Protein AF-A0A455C0H8-F1 (afdb_monomer_lite)

Organism: Physeter macrocephalus (NCBI:txid9755)

Radius of gyration: 49.89 Å; chains: 1; bounding box: 118×83×135 Å

Structure (mmCIF, N/CA/C/O backbone):
data_AF-A0A455C0H8-F1
#
_entry.id   AF-A0A455C0H8-F1
#
loop_
_atom_site.group_PDB
_atom_site.id
_atom_site.type_symbol
_atom_site.label_atom_id
_atom_site.label_alt_id
_atom_site.label_comp_id
_atom_site.label_asym_id
_atom_site.label_entity_id
_atom_site.label_seq_id
_atom_site.pdbx_PDB_ins_code
_atom_site.Cartn_x
_atom_site.Cartn_y
_atom_site.Cartn_z
_atom_site.occupancy
_atom_site.B_iso_or_equiv
_atom_site.auth_seq_id
_atom_site.auth_comp_id
_atom_site.auth_asym_id
_atom_site.auth_atom_id
_atom_site.pdbx_PDB_model_num
ATOM 1 N N . MET A 1 1 ? -13.912 -3.272 53.242 1.00 43.69 1 MET A N 1
ATOM 2 C CA . MET A 1 1 ? -13.145 -4.143 52.325 1.00 43.69 1 MET A CA 1
ATOM 3 C C . MET A 1 1 ? -13.327 -3.609 50.915 1.00 43.69 1 MET A C 1
ATOM 5 O O . MET A 1 1 ? -14.365 -3.859 50.322 1.00 43.69 1 MET A O 1
ATOM 9 N N . GLU A 1 2 ? -12.378 -2.821 50.410 1.00 39.41 2 GLU A N 1
ATOM 10 C CA . GLU A 1 2 ? -12.419 -2.290 49.037 1.00 39.41 2 GLU A CA 1
ATOM 11 C C . GLU A 1 2 ? -11.505 -3.103 48.104 1.00 39.41 2 GLU A C 1
ATOM 13 O O . GLU A 1 2 ? -10.389 -3.449 48.507 1.00 39.41 2 GLU A O 1
ATOM 18 N N . PRO A 1 3 ? -11.903 -3.360 46.845 1.00 50.28 3 PRO A N 1
ATOM 19 C CA . PRO A 1 3 ? -10.985 -3.839 45.821 1.00 50.28 3 PRO A CA 1
ATOM 20 C C . PRO A 1 3 ? -10.150 -2.668 45.274 1.00 50.28 3 PRO A C 1
ATOM 22 O O . PRO A 1 3 ? -10.673 -1.723 44.681 1.00 50.28 3 PRO A O 1
ATOM 25 N N . ARG A 1 4 ? -8.827 -2.733 45.462 1.00 48.31 4 ARG A N 1
ATOM 26 C CA . ARG A 1 4 ? -7.875 -1.715 44.985 1.00 48.31 4 ARG A CA 1
ATOM 27 C C . ARG A 1 4 ? -7.945 -1.536 43.463 1.00 48.31 4 ARG A C 1
ATOM 29 O O . ARG A 1 4 ? -7.793 -2.504 42.720 1.00 48.31 4 ARG A O 1
ATOM 36 N N . ARG A 1 5 ? -8.032 -0.286 42.994 1.00 45.19 5 ARG A N 1
ATOM 37 C CA . ARG A 1 5 ? -7.716 0.055 41.596 1.00 45.19 5 ARG A CA 1
ATOM 38 C C . ARG A 1 5 ? -6.203 -0.034 41.384 1.00 45.19 5 ARG A C 1
ATOM 40 O O . ARG A 1 5 ? -5.445 0.679 42.035 1.00 45.19 5 ARG A O 1
ATOM 47 N N . VAL A 1 6 ? -5.776 -0.885 40.456 1.00 47.31 6 VAL A N 1
ATOM 48 C CA . VAL A 1 6 ? -4.407 -0.880 39.920 1.00 47.31 6 VAL A CA 1
ATOM 49 C C . VAL A 1 6 ? -4.299 0.267 38.910 1.00 47.31 6 VAL A C 1
ATOM 51 O O . VAL A 1 6 ? -5.172 0.419 38.057 1.00 47.31 6 VAL A O 1
ATOM 54 N N . GLY A 1 7 ? -3.264 1.102 39.034 1.00 46.44 7 GLY A N 1
ATOM 55 C CA . GLY A 1 7 ? -3.011 2.206 38.102 1.00 46.44 7 GLY A CA 1
ATOM 56 C C . GLY A 1 7 ? -2.563 1.717 36.715 1.00 46.44 7 GLY A C 1
ATOM 57 O O . GLY A 1 7 ? -2.170 0.557 36.576 1.00 46.44 7 GLY A O 1
ATOM 58 N N . PRO A 1 8 ? -2.597 2.576 35.680 1.00 46.91 8 PRO A N 1
ATOM 59 C CA . PRO A 1 8 ? -2.144 2.210 34.343 1.00 46.91 8 PRO A CA 1
ATOM 60 C C . PRO A 1 8 ? -0.626 1.990 34.350 1.00 46.91 8 PRO A C 1
ATOM 62 O O . PRO A 1 8 ? 0.160 2.934 34.284 1.00 46.91 8 PRO A O 1
ATOM 65 N N . GLY A 1 9 ? -0.217 0.726 34.451 1.00 38.66 9 GLY A N 1
ATOM 66 C CA . GLY A 1 9 ? 1.177 0.333 34.302 1.00 38.66 9 GLY A CA 1
ATOM 67 C C . GLY A 1 9 ? 1.687 0.702 32.912 1.00 38.66 9 GLY A C 1
ATOM 68 O O . GLY A 1 9 ? 1.010 0.454 31.908 1.00 38.66 9 GLY A O 1
ATOM 69 N N . ALA A 1 10 ? 2.889 1.280 32.868 1.00 42.84 10 ALA A N 1
ATOM 70 C CA . ALA A 1 10 ? 3.613 1.506 31.629 1.00 42.84 10 ALA A CA 1
ATOM 71 C C . ALA A 1 10 ? 3.692 0.186 30.852 1.00 42.84 10 ALA A C 1
ATOM 73 O O . ALA A 1 10 ? 4.219 -0.812 31.346 1.00 42.84 10 ALA A O 1
ATOM 74 N N . HIS A 1 11 ? 3.138 0.179 29.643 1.00 42.38 11 HIS A N 1
ATOM 75 C CA . HIS A 1 11 ? 3.191 -0.962 28.739 1.00 42.38 11 HIS A CA 1
ATOM 76 C C . HIS A 1 11 ? 4.583 -0.976 28.111 1.00 42.38 11 HIS A C 1
ATOM 78 O O . HIS A 1 11 ? 4.794 -0.542 26.980 1.00 42.38 11 HIS A O 1
ATOM 84 N N . CYS A 1 12 ? 5.551 -1.443 28.898 1.00 36.62 12 CYS A N 1
ATOM 85 C CA . CYS A 1 12 ? 6.888 -1.762 28.440 1.00 36.62 12 CYS A CA 1
ATOM 86 C C . CYS A 1 12 ? 6.779 -2.855 27.373 1.00 36.62 12 CYS A C 1
ATOM 88 O O . CYS A 1 12 ? 6.721 -4.040 27.695 1.00 36.62 12 CYS A O 1
ATOM 90 N N . TRP A 1 13 ? 6.744 -2.457 26.101 1.00 43.62 13 TRP A N 1
ATOM 91 C CA . TRP A 1 13 ? 6.933 -3.371 24.982 1.00 43.62 13 TRP A CA 1
ATOM 92 C C . TRP A 1 13 ? 8.364 -3.916 25.032 1.00 43.62 13 TRP A C 1
ATOM 94 O O . TRP A 1 13 ? 9.322 -3.285 24.589 1.00 43.62 13 TRP A O 1
ATOM 104 N N . GLY A 1 14 ? 8.495 -5.092 25.635 1.00 40.75 14 GLY A N 1
ATOM 105 C CA . GLY A 1 14 ? 9.710 -5.888 25.708 1.00 40.75 14 GLY A CA 1
ATOM 106 C C . GLY A 1 14 ? 9.334 -7.283 26.194 1.00 40.75 14 GLY A C 1
ATOM 107 O O . GLY A 1 14 ? 8.813 -7.429 27.297 1.00 40.75 14 GLY A O 1
ATOM 108 N N . PRO A 1 15 ? 9.594 -8.307 25.375 1.00 46.25 15 PRO A N 1
ATOM 109 C CA . PRO A 1 15 ? 10.930 -8.889 25.436 1.00 46.25 15 PRO A CA 1
ATOM 110 C C . PRO A 1 15 ? 11.848 -8.351 24.343 1.00 46.25 15 PRO A C 1
ATOM 112 O O . PRO A 1 15 ? 11.553 -8.450 23.154 1.00 46.25 15 PRO A O 1
ATOM 115 N N . ARG A 1 16 ? 13.022 -7.852 24.743 1.00 58.19 16 ARG A N 1
ATOM 116 C CA . ARG A 1 16 ? 14.154 -7.693 23.826 1.00 58.19 16 ARG A CA 1
ATOM 117 C C . ARG A 1 16 ? 14.675 -9.094 23.506 1.00 58.19 16 ARG A C 1
ATOM 119 O O . ARG A 1 16 ? 15.586 -9.575 24.176 1.00 58.19 16 ARG A O 1
ATOM 126 N N . VAL A 1 17 ? 14.067 -9.757 22.522 1.00 52.69 17 VAL A N 1
ATOM 127 C CA . VAL A 1 17 ? 14.623 -10.986 21.947 1.00 52.69 17 VAL A CA 1
ATOM 128 C C . VAL A 1 17 ? 16.012 -10.631 21.432 1.00 52.69 17 VAL A C 1
ATOM 130 O O . VAL A 1 17 ? 16.165 -9.725 20.613 1.00 52.69 17 VAL A O 1
ATOM 133 N N . ALA A 1 18 ? 17.033 -11.294 21.969 1.00 46.69 18 ALA A N 1
ATOM 134 C CA . ALA A 1 18 ? 1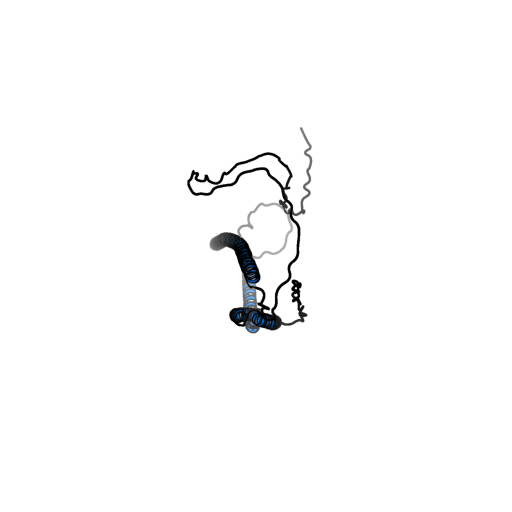8.384 -11.146 21.467 1.00 46.69 18 ALA A CA 1
ATOM 135 C C . ALA A 1 18 ? 18.402 -11.689 20.036 1.00 46.69 18 ALA A C 1
ATOM 137 O O . ALA A 1 18 ? 18.271 -12.895 19.829 1.00 46.69 18 ALA A O 1
ATOM 138 N N . THR A 1 19 ? 18.540 -10.799 19.056 1.00 48.81 19 THR A N 1
ATOM 139 C CA . THR A 1 19 ? 18.740 -11.169 17.656 1.00 48.81 19 THR A CA 1
ATOM 140 C C . THR A 1 19 ? 20.131 -11.775 17.508 1.00 48.81 19 THR A C 1
ATOM 142 O O . THR A 1 19 ? 21.087 -11.102 17.119 1.00 48.81 19 THR A O 1
ATOM 145 N N . GLY A 1 20 ? 20.236 -13.065 17.834 1.00 50.84 20 GLY A N 1
ATOM 146 C CA . GLY A 1 20 ? 21.191 -13.937 17.168 1.00 50.84 20 GLY A CA 1
ATOM 147 C C . GLY A 1 20 ? 20.950 -13.892 15.657 1.00 50.84 20 GLY A C 1
ATOM 148 O O . GLY A 1 20 ? 19.886 -13.471 15.198 1.00 50.84 20 GLY A O 1
ATOM 149 N N . SER A 1 21 ? 21.952 -14.296 14.884 1.00 54.75 21 SER A N 1
ATOM 150 C CA . SER A 1 21 ? 21.961 -14.245 13.419 1.00 54.75 21 SER A CA 1
ATOM 151 C C . SER A 1 21 ? 21.046 -15.301 12.779 1.00 54.75 21 SER A C 1
ATOM 153 O O . SER A 1 21 ? 21.526 -16.179 12.064 1.00 54.75 21 SER A O 1
ATOM 155 N N . GLY A 1 22 ? 19.749 -15.242 13.077 1.00 63.00 22 GLY A N 1
ATOM 156 C CA . GLY A 1 22 ? 18.728 -16.074 12.450 1.00 63.00 22 GLY A CA 1
ATOM 157 C C . GLY A 1 22 ? 18.298 -15.516 11.098 1.00 63.00 22 GLY A C 1
ATOM 158 O O . GLY A 1 22 ? 18.361 -14.306 10.857 1.00 63.00 22 GLY A O 1
ATOM 159 N N . THR A 1 23 ? 17.860 -16.397 10.203 1.00 82.56 23 THR A N 1
ATOM 160 C CA . THR A 1 23 ? 17.297 -15.998 8.907 1.00 82.56 23 THR A CA 1
ATOM 161 C C . THR A 1 23 ? 16.016 -15.172 9.076 1.00 82.56 23 THR A C 1
ATOM 163 O O . THR A 1 23 ? 15.352 -15.204 10.114 1.00 82.56 23 THR A O 1
ATOM 166 N N . ALA A 1 24 ? 15.617 -14.439 8.032 1.00 82.94 24 ALA A N 1
ATOM 167 C CA . ALA A 1 24 ? 14.374 -13.663 8.062 1.00 82.94 24 ALA A CA 1
ATOM 168 C C . ALA A 1 24 ? 13.138 -14.543 8.360 1.00 82.94 24 ALA A C 1
ATOM 170 O O . ALA A 1 24 ? 12.228 -14.099 9.059 1.00 82.94 24 ALA A O 1
ATOM 171 N N . ALA A 1 25 ? 13.139 -15.805 7.913 1.00 82.94 25 ALA A N 1
ATOM 172 C CA . ALA A 1 25 ? 12.098 -16.785 8.222 1.00 82.94 25 ALA A CA 1
ATOM 173 C C . ALA A 1 25 ? 12.062 -17.176 9.716 1.00 82.94 25 ALA A C 1
ATOM 175 O O . ALA A 1 25 ? 10.985 -17.233 10.309 1.00 82.94 25 ALA A O 1
ATOM 176 N N . GLU A 1 26 ? 13.217 -17.368 10.366 1.00 87.56 26 GLU A N 1
ATOM 177 C CA . GLU A 1 26 ? 13.287 -17.635 11.815 1.00 87.56 26 GLU A CA 1
ATOM 178 C C . GLU A 1 26 ? 12.719 -16.471 12.640 1.00 87.56 26 GLU A C 1
ATOM 180 O O . GLU A 1 26 ? 11.988 -16.685 13.609 1.00 87.56 26 GLU A O 1
ATOM 185 N N . LEU A 1 27 ? 12.992 -15.226 12.231 1.00 88.81 27 LEU A N 1
ATOM 186 C CA . LEU A 1 27 ? 12.428 -14.038 12.880 1.00 88.81 27 LEU A CA 1
ATOM 187 C C . LEU A 1 27 ? 10.896 -13.981 12.745 1.00 88.81 27 LEU A C 1
ATOM 189 O O . LEU A 1 27 ? 10.215 -13.657 13.721 1.00 88.81 27 LEU A O 1
ATOM 193 N N . VAL A 1 28 ? 10.344 -14.348 11.580 1.00 91.06 28 VAL A N 1
ATOM 194 C CA . VAL A 1 28 ? 8.887 -14.467 11.370 1.00 91.06 28 VAL A CA 1
ATOM 195 C C . VAL A 1 28 ? 8.289 -15.562 12.263 1.00 91.06 28 VAL A C 1
ATOM 197 O O . VAL A 1 28 ? 7.262 -15.326 12.900 1.00 91.06 28 VAL A O 1
ATOM 200 N N . TYR A 1 29 ? 8.949 -16.717 12.398 1.00 90.69 29 TYR A N 1
ATOM 201 C CA . TYR A 1 29 ? 8.495 -17.804 13.275 1.00 90.69 29 TYR A CA 1
ATOM 202 C C . TYR A 1 29 ? 8.477 -17.400 14.762 1.00 90.69 29 TYR A C 1
ATOM 204 O O . TYR A 1 29 ? 7.494 -17.637 15.470 1.00 90.69 29 TYR A O 1
ATOM 212 N N . HIS A 1 30 ? 9.524 -16.722 15.245 1.00 92.88 30 HIS A N 1
ATOM 213 C CA . HIS A 1 30 ? 9.555 -16.205 16.616 1.00 92.88 30 HIS A CA 1
ATOM 214 C C . HIS A 1 30 ? 8.481 -15.133 16.867 1.00 92.88 30 HIS A C 1
ATOM 216 O O . HIS A 1 30 ? 7.840 -15.141 17.923 1.00 92.88 30 HIS A O 1
ATOM 222 N N . LEU A 1 31 ? 8.236 -14.249 15.893 1.00 91.94 31 LEU A N 1
ATOM 223 C CA . LEU A 1 31 ? 7.167 -13.251 15.961 1.00 91.94 31 LEU A CA 1
ATOM 224 C C . LEU A 1 31 ? 5.774 -13.903 15.987 1.00 91.94 31 LEU A C 1
ATOM 226 O O . LEU A 1 31 ? 4.930 -13.499 16.787 1.00 91.94 31 LEU A O 1
ATOM 230 N N . ALA A 1 32 ? 5.546 -14.940 15.175 1.00 93.69 32 ALA A N 1
ATOM 231 C CA . ALA A 1 32 ? 4.301 -15.708 15.165 1.00 93.69 32 ALA A CA 1
ATOM 232 C C . ALA A 1 32 ? 3.995 -16.326 16.542 1.00 93.69 32 ALA A C 1
ATOM 234 O O . ALA A 1 32 ? 2.860 -16.251 17.015 1.00 93.69 32 ALA A O 1
ATOM 235 N N . GLY A 1 33 ? 5.013 -16.863 17.226 1.00 93.00 33 GLY A N 1
ATOM 236 C CA . GLY A 1 33 ? 4.884 -17.378 18.592 1.00 93.00 33 GLY A CA 1
ATOM 237 C C . GLY A 1 33 ? 4.443 -16.310 19.602 1.00 93.00 33 GLY A C 1
ATOM 238 O O . GLY A 1 33 ? 3.503 -16.538 20.367 1.00 93.00 33 GLY A O 1
ATOM 239 N N . ALA A 1 34 ? 5.067 -15.127 19.567 1.00 94.56 34 ALA A N 1
ATOM 240 C CA . ALA A 1 34 ? 4.712 -14.006 20.442 1.00 94.56 34 ALA A CA 1
ATOM 241 C C . ALA A 1 34 ? 3.292 -13.468 20.164 1.00 94.56 34 ALA A C 1
ATOM 243 O O . ALA A 1 34 ? 2.505 -13.258 21.092 1.00 94.56 34 ALA A O 1
ATOM 244 N N . LEU A 1 35 ? 2.921 -13.319 18.888 1.00 93.38 35 LEU A N 1
ATOM 245 C CA . LEU A 1 35 ? 1.564 -12.935 18.485 1.00 93.38 35 LEU A CA 1
ATOM 246 C C . LEU A 1 35 ? 0.526 -13.971 18.940 1.00 93.38 35 LEU A C 1
ATOM 248 O O . LEU A 1 35 ? -0.533 -13.596 19.440 1.00 93.38 35 LEU A O 1
ATOM 252 N N . GLY A 1 36 ? 0.841 -15.266 18.850 1.00 93.00 36 GLY A N 1
ATOM 253 C CA . GLY A 1 36 ? -0.013 -16.344 19.352 1.00 93.00 36 GLY A CA 1
ATOM 254 C C . GLY A 1 36 ? -0.283 -16.252 20.859 1.00 93.00 36 GLY A C 1
ATOM 255 O O . GLY A 1 36 ? -1.415 -16.483 21.293 1.00 93.00 36 GLY A O 1
ATOM 256 N N . THR A 1 37 ? 0.712 -15.865 21.669 1.00 94.81 37 THR A N 1
ATOM 257 C CA . THR A 1 37 ? 0.507 -15.647 23.112 1.00 94.81 37 THR A CA 1
ATOM 258 C C . THR A 1 37 ? -0.378 -14.438 23.415 1.00 94.81 37 THR A C 1
ATOM 260 O O . THR A 1 37 ? -1.274 -14.549 24.254 1.00 94.81 37 THR A O 1
ATOM 263 N N . GLU A 1 38 ? -0.217 -13.328 22.690 1.00 94.50 38 GLU A N 1
ATOM 264 C CA . GLU A 1 38 ? -1.058 -12.133 22.860 1.00 94.50 38 GLU A CA 1
ATOM 265 C C . GLU A 1 38 ? -2.507 -12.376 22.406 1.00 94.50 38 GLU A C 1
ATOM 267 O O . GLU A 1 38 ? -3.450 -12.016 23.112 1.00 94.50 38 GLU A O 1
ATOM 272 N N . LEU A 1 39 ? -2.716 -13.074 21.283 1.00 93.38 39 LEU A N 1
ATOM 273 C CA . LEU A 1 39 ? -4.051 -13.468 20.810 1.00 93.38 39 LEU A CA 1
ATOM 274 C C . LEU A 1 39 ? -4.769 -14.396 21.804 1.00 93.38 39 LEU A C 1
ATOM 276 O O . LEU A 1 39 ? -5.983 -14.290 21.992 1.00 93.38 39 LEU A O 1
ATOM 280 N N . LYS A 1 40 ? -4.027 -15.272 22.493 1.00 93.62 40 LYS A N 1
ATOM 281 C CA . LYS A 1 40 ? -4.575 -16.140 23.545 1.00 93.62 40 LYS A CA 1
ATOM 282 C C . LYS A 1 40 ? -4.973 -15.355 24.799 1.00 93.62 40 LYS A C 1
ATOM 284 O O . LYS A 1 40 ? -6.007 -15.651 25.397 1.00 93.62 40 LYS A O 1
ATOM 289 N N . GLU A 1 41 ? -4.202 -14.339 25.186 1.00 94.81 41 GLU A N 1
ATOM 290 C CA . GLU A 1 41 ? -4.556 -13.452 26.302 1.00 94.81 41 GLU A CA 1
ATOM 291 C C . GLU A 1 41 ? -5.726 -12.515 25.945 1.00 94.81 41 GLU A C 1
ATOM 293 O O . GLU A 1 41 ? -6.595 -12.272 26.786 1.00 94.81 41 GLU A O 1
ATOM 298 N N . LEU A 1 42 ? -5.823 -12.066 24.686 1.00 93.56 42 LEU A N 1
ATOM 299 C CA . LEU A 1 42 ? -6.988 -11.350 24.157 1.00 93.56 42 LEU A CA 1
ATOM 300 C C . LEU A 1 42 ? -8.256 -12.211 24.271 1.00 93.56 42 LEU A C 1
ATOM 302 O O . LEU A 1 42 ? -9.245 -11.765 24.855 1.00 93.56 42 LEU A O 1
ATOM 306 N N . ALA A 1 43 ? -8.201 -13.467 23.810 1.00 92.56 43 ALA A N 1
ATOM 307 C CA . ALA A 1 43 ? -9.301 -14.425 23.937 1.00 92.56 43 ALA A CA 1
ATOM 308 C C . ALA A 1 43 ? -9.704 -14.668 25.404 1.00 92.56 43 ALA A C 1
ATOM 310 O O . ALA A 1 43 ? -10.889 -14.774 25.719 1.00 92.56 43 ALA A O 1
ATOM 311 N N . ARG A 1 44 ? -8.730 -14.708 26.326 1.00 95.00 44 ARG A N 1
ATOM 312 C CA . ARG A 1 44 ? -8.980 -14.880 27.768 1.00 95.00 44 ARG A CA 1
ATOM 313 C C . ARG A 1 44 ? -9.671 -13.669 28.407 1.00 95.00 44 ARG A C 1
ATOM 315 O O . ARG A 1 44 ? -10.430 -13.846 29.356 1.00 95.00 44 ARG A O 1
ATOM 322 N N . ARG A 1 45 ? -9.401 -12.451 27.924 1.00 94.38 45 ARG A N 1
ATOM 323 C CA . ARG A 1 45 ? -9.948 -11.196 28.481 1.00 94.38 45 ARG A CA 1
ATOM 324 C C . ARG A 1 45 ? -11.282 -10.775 27.869 1.00 94.38 45 ARG A C 1
ATOM 326 O O . ARG A 1 45 ? -12.109 -10.217 28.583 1.00 94.38 45 ARG A O 1
ATOM 333 N N . PHE A 1 46 ? -11.476 -11.016 26.574 1.00 91.69 46 PHE A N 1
ATOM 334 C CA . PHE A 1 46 ? -12.615 -10.501 25.800 1.00 91.69 46 PHE A CA 1
ATOM 335 C C . PHE A 1 46 ? -13.500 -11.602 25.190 1.00 91.69 46 PHE A C 1
ATOM 337 O O . PHE A 1 46 ? -14.463 -11.298 24.492 1.00 91.69 46 PHE A O 1
ATOM 344 N N . GLY A 1 47 ? -13.206 -12.872 25.484 1.00 91.69 47 GLY A N 1
ATOM 345 C CA . GLY A 1 47 ? -13.906 -14.034 24.941 1.00 91.69 47 GLY A CA 1
ATOM 346 C C . GLY A 1 47 ? -13.307 -14.525 23.615 1.00 91.69 47 GLY A C 1
ATOM 347 O O . GLY A 1 47 ? -12.603 -13.777 22.932 1.00 91.69 47 GLY A O 1
ATOM 348 N N . PRO A 1 48 ? -13.576 -15.787 23.228 1.00 90.88 48 PRO A N 1
ATOM 349 C CA . PRO A 1 48 ? -12.979 -16.399 22.041 1.00 90.88 48 PRO A CA 1
ATOM 350 C C . PRO A 1 48 ? -13.353 -15.667 20.746 1.00 90.88 48 PRO A C 1
ATOM 352 O O . PRO A 1 48 ? -12.496 -15.509 19.882 1.00 90.88 48 PRO A O 1
ATOM 355 N N . GLU A 1 49 ? -14.576 -15.139 20.641 1.00 89.62 49 GLU A N 1
ATOM 356 C CA . GLU A 1 49 ? -15.064 -14.431 19.446 1.00 89.62 49 GLU A CA 1
ATOM 357 C C . GLU A 1 49 ? -14.234 -13.184 19.097 1.00 89.62 49 GLU A C 1
ATOM 359 O O . GLU A 1 49 ? -14.024 -12.879 17.924 1.00 89.62 49 GLU A O 1
ATOM 364 N N . ALA A 1 50 ? -13.688 -12.493 20.107 1.00 85.62 50 ALA A N 1
ATOM 365 C CA . ALA A 1 50 ? -12.826 -11.328 19.903 1.00 85.62 50 ALA A CA 1
ATOM 366 C C . ALA A 1 50 ? -11.477 -11.690 19.250 1.00 85.62 50 ALA A C 1
ATOM 368 O O . ALA A 1 50 ? -10.869 -10.852 18.587 1.00 85.62 50 ALA A O 1
ATOM 369 N N . ALA A 1 51 ? -11.012 -12.932 19.421 1.00 86.19 51 ALA A N 1
ATOM 370 C CA . ALA A 1 51 ? -9.802 -13.445 18.783 1.00 86.19 51 ALA A CA 1
ATOM 371 C C . ALA A 1 51 ? -10.102 -14.225 17.490 1.00 86.19 51 ALA A C 1
ATOM 373 O O . ALA A 1 51 ? -9.301 -14.175 16.557 1.00 86.19 51 ALA A O 1
ATOM 374 N N . ALA A 1 52 ? -11.251 -14.903 17.400 1.00 88.44 52 ALA A N 1
ATOM 375 C CA . ALA A 1 52 ? -11.622 -15.767 16.278 1.00 88.44 52 ALA A CA 1
ATOM 376 C C . ALA A 1 52 ? -11.624 -15.038 14.922 1.00 88.44 52 ALA A C 1
ATOM 378 O O . ALA A 1 52 ? -11.145 -15.589 13.935 1.00 88.44 52 ALA A O 1
ATOM 379 N N . GLY A 1 53 ? -12.088 -13.783 14.877 1.00 88.88 53 GLY A N 1
ATOM 380 C CA . GLY A 1 53 ? -12.033 -12.959 13.662 1.00 88.88 53 GLY A CA 1
ATOM 381 C C . GLY A 1 53 ? -10.640 -12.408 13.321 1.00 88.88 53 GLY A C 1
ATOM 382 O O . GLY A 1 53 ? -10.384 -12.062 12.170 1.00 88.88 53 GLY A O 1
ATOM 383 N N . LEU A 1 54 ? -9.729 -12.328 14.298 1.00 90.81 54 LEU A N 1
ATOM 384 C CA . LEU A 1 54 ? -8.396 -11.738 14.134 1.00 90.81 54 LEU A CA 1
ATOM 385 C C . LEU A 1 54 ? -7.330 -12.779 13.760 1.00 90.81 54 LEU A C 1
ATOM 387 O O . LEU A 1 54 ? -6.433 -12.477 12.974 1.00 90.81 54 LEU A O 1
ATOM 391 N N . VAL A 1 55 ? -7.440 -14.007 14.279 1.00 92.38 55 VAL A N 1
ATOM 392 C CA . VAL A 1 55 ? -6.489 -15.102 14.016 1.00 92.38 55 VAL A CA 1
ATOM 393 C C . VAL A 1 55 ? -6.270 -15.351 12.510 1.00 92.38 55 VAL A C 1
ATOM 395 O O . VAL A 1 55 ? -5.106 -15.360 12.111 1.00 92.38 55 VAL A O 1
ATOM 398 N N . PRO A 1 56 ? -7.302 -15.475 11.644 1.00 93.00 56 PRO A N 1
ATOM 399 C CA . PRO A 1 56 ? -7.093 -15.710 10.211 1.00 93.00 56 PRO A CA 1
ATOM 400 C C . PRO A 1 56 ? -6.329 -14.577 9.515 1.00 93.00 56 PRO A C 1
ATOM 402 O O . PRO A 1 56 ? -5.472 -14.839 8.676 1.00 93.00 56 PRO A O 1
ATOM 405 N N . LEU A 1 57 ? -6.591 -13.322 9.898 1.00 94.88 57 LEU A N 1
ATOM 406 C CA . LEU A 1 57 ? -5.917 -12.148 9.335 1.00 94.88 57 LEU A CA 1
ATOM 407 C C . LEU A 1 57 ? -4.439 -12.096 9.741 1.00 94.88 57 LEU A C 1
ATOM 409 O O . LEU A 1 57 ? -3.583 -11.787 8.915 1.00 94.88 57 LEU A O 1
ATOM 413 N N . VAL A 1 58 ? -4.130 -12.431 10.999 1.00 94.31 58 VAL A N 1
ATOM 414 C CA . VAL A 1 58 ? -2.746 -12.495 11.495 1.00 94.31 58 VAL A CA 1
ATOM 415 C C . VAL A 1 58 ? -1.981 -13.646 10.841 1.00 94.31 58 VAL A C 1
ATOM 417 O O . VAL A 1 58 ? -0.846 -13.443 10.419 1.00 94.31 58 VAL A O 1
ATOM 420 N N . VAL A 1 59 ? -2.600 -14.822 10.686 1.00 94.19 59 VAL A N 1
ATOM 421 C CA . VAL A 1 59 ? -1.998 -15.956 9.961 1.00 94.19 59 VAL A CA 1
ATOM 422 C C . VAL A 1 59 ? -1.722 -15.578 8.505 1.00 94.19 59 VAL A C 1
ATOM 424 O O . VAL A 1 59 ? -0.593 -15.731 8.051 1.00 94.19 59 VAL A O 1
ATOM 427 N N . GLN A 1 60 ? -2.687 -14.986 7.797 1.00 94.06 60 GLN A N 1
ATOM 428 C CA . GLN A 1 60 ? -2.496 -14.582 6.402 1.00 94.06 60 GLN A CA 1
ATOM 429 C C . GLN A 1 60 ? -1.417 -13.495 6.238 1.00 94.06 60 GLN A C 1
ATOM 431 O O . GLN A 1 60 ? -0.663 -13.519 5.264 1.00 94.06 60 GLN A O 1
ATOM 436 N N . ALA A 1 61 ? -1.287 -12.569 7.194 1.00 94.31 61 ALA A N 1
ATOM 437 C CA . ALA A 1 61 ? -0.195 -11.595 7.209 1.00 94.31 61 ALA A CA 1
ATOM 438 C C . ALA A 1 61 ? 1.177 -12.257 7.442 1.00 94.31 61 ALA A C 1
ATOM 440 O O . ALA A 1 61 ? 2.144 -11.916 6.762 1.00 94.31 61 ALA A O 1
ATOM 441 N N . LEU A 1 62 ? 1.261 -13.227 8.360 1.00 93.69 62 LEU A N 1
ATOM 442 C CA . LEU A 1 62 ? 2.487 -13.985 8.633 1.00 93.69 62 LEU A CA 1
ATOM 443 C C . LEU A 1 62 ? 2.896 -14.871 7.448 1.00 93.69 62 LEU A C 1
ATOM 445 O O . LEU A 1 62 ? 4.073 -14.898 7.109 1.00 93.69 62 LEU A O 1
ATOM 449 N N . GLU A 1 63 ? 1.949 -15.508 6.756 1.00 92.25 63 GLU A N 1
ATOM 450 C CA . GLU A 1 63 ? 2.224 -16.258 5.523 1.00 92.25 63 GLU A CA 1
ATOM 451 C C . GLU A 1 63 ? 2.784 -15.372 4.400 1.00 92.25 63 GLU A C 1
ATOM 453 O O . GLU A 1 63 ? 3.653 -15.798 3.640 1.00 92.25 63 GLU A O 1
ATOM 458 N N . LEU A 1 64 ? 2.264 -14.149 4.243 1.00 90.19 64 LEU A N 1
ATOM 459 C CA . LEU A 1 64 ? 2.774 -13.196 3.252 1.00 90.19 64 LEU A CA 1
ATOM 460 C C . LEU A 1 64 ? 4.185 -12.718 3.620 1.00 90.19 64 LEU A C 1
ATOM 462 O O . LEU A 1 64 ? 5.032 -12.584 2.736 1.00 90.19 64 LEU A O 1
ATOM 466 N N . LEU A 1 65 ? 4.454 -12.517 4.915 1.00 89.88 65 LEU A N 1
ATOM 467 C CA . LEU A 1 65 ? 5.789 -12.202 5.425 1.00 89.88 65 LEU A CA 1
ATOM 468 C C . LEU A 1 65 ? 6.768 -13.366 5.239 1.00 89.88 65 LEU A C 1
ATOM 470 O O . LEU A 1 65 ? 7.893 -13.122 4.824 1.00 89.88 65 LEU A O 1
ATOM 474 N N . GLU A 1 66 ? 6.356 -14.613 5.472 1.00 88.00 66 GLU A N 1
ATOM 475 C CA . GLU A 1 66 ? 7.177 -15.804 5.223 1.00 88.00 66 GLU A CA 1
ATOM 476 C C . GLU A 1 66 ? 7.521 -15.939 3.732 1.00 88.00 66 GLU A C 1
ATOM 478 O O . GLU A 1 66 ? 8.694 -16.050 3.378 1.00 88.00 66 GLU A O 1
ATOM 483 N N . LYS A 1 67 ? 6.526 -15.816 2.840 1.00 85.50 67 LYS A N 1
ATOM 484 C CA . LYS A 1 67 ? 6.728 -15.832 1.377 1.00 85.50 67 LYS A CA 1
ATOM 485 C C . LYS A 1 67 ? 7.693 -14.729 0.914 1.00 85.50 67 LYS A C 1
ATOM 487 O O . LYS A 1 67 ? 8.504 -14.965 0.023 1.00 85.50 67 LYS A O 1
ATOM 492 N N . ALA A 1 68 ? 7.644 -13.546 1.530 1.00 81.81 68 ALA A N 1
ATOM 493 C CA . ALA A 1 68 ? 8.582 -12.457 1.251 1.00 81.81 68 ALA A CA 1
ATOM 494 C C . ALA A 1 68 ? 9.983 -12.688 1.859 1.00 81.81 68 ALA A C 1
ATOM 496 O O . ALA A 1 68 ? 10.982 -12.341 1.235 1.00 81.81 68 ALA A O 1
ATOM 497 N N . ALA A 1 69 ? 10.063 -13.284 3.053 1.00 80.56 69 ALA A N 1
ATOM 498 C CA . ALA A 1 69 ? 11.300 -13.535 3.794 1.00 80.56 69 ALA A CA 1
ATOM 499 C C . ALA A 1 69 ? 12.126 -14.707 3.239 1.00 80.56 69 ALA A C 1
ATOM 501 O O . ALA A 1 69 ? 13.352 -14.683 3.333 1.00 80.56 69 ALA A O 1
ATOM 502 N N . VAL A 1 70 ? 11.468 -15.717 2.661 1.00 79.06 70 VAL A N 1
ATOM 503 C CA . VAL A 1 70 ? 12.116 -16.837 1.954 1.00 79.06 70 VAL A CA 1
ATOM 504 C C . VAL A 1 70 ? 12.647 -16.396 0.582 1.00 79.06 70 VAL A C 1
ATOM 506 O O . VAL A 1 70 ? 13.656 -16.923 0.116 1.00 79.06 70 VAL A O 1
ATOM 509 N N . GLY A 1 71 ? 12.017 -15.389 -0.033 1.00 67.50 71 GLY A N 1
ATOM 510 C CA . GLY A 1 71 ? 12.401 -14.847 -1.336 1.00 67.50 71 GLY A CA 1
ATOM 511 C C . GLY A 1 71 ? 12.115 -15.796 -2.512 1.00 67.50 71 GLY A C 1
ATOM 512 O O . GLY A 1 71 ? 11.634 -16.917 -2.325 1.00 67.50 71 GLY A O 1
ATOM 513 N N . PRO A 1 72 ? 12.384 -15.367 -3.759 1.00 68.62 72 PRO A N 1
ATOM 514 C CA . PRO A 1 72 ? 12.415 -16.290 -4.889 1.00 68.62 72 PRO A CA 1
ATOM 515 C C . PRO A 1 72 ? 13.499 -17.349 -4.651 1.00 68.62 72 PRO A C 1
ATOM 517 O O . PRO A 1 72 ? 14.603 -17.018 -4.216 1.00 68.62 72 PRO A O 1
ATOM 520 N N . ALA A 1 73 ? 13.175 -18.615 -4.939 1.00 67.56 73 ALA A N 1
ATOM 521 C CA . ALA A 1 73 ? 14.044 -19.756 -4.653 1.00 67.56 73 ALA A CA 1
ATOM 522 C C . ALA A 1 73 ? 15.485 -19.519 -5.155 1.00 67.56 73 ALA A C 1
ATOM 524 O O . ALA A 1 73 ? 15.649 -18.975 -6.255 1.00 67.56 73 ALA A O 1
ATOM 525 N N . PRO A 1 74 ? 16.520 -19.941 -4.398 1.00 64.44 74 PRO A N 1
ATOM 526 C CA . PRO A 1 74 ? 17.915 -19.658 -4.734 1.00 64.44 74 PRO A CA 1
ATOM 527 C C . PRO A 1 74 ? 18.263 -20.133 -6.146 1.00 64.44 74 PRO A C 1
ATOM 529 O O . PRO A 1 74 ? 18.885 -19.384 -6.892 1.00 64.44 74 PRO A O 1
ATOM 532 N N . ASP A 1 75 ? 17.750 -21.293 -6.558 1.00 69.19 75 ASP A N 1
ATOM 533 C CA . ASP A 1 75 ? 17.917 -21.840 -7.907 1.00 69.19 75 ASP A CA 1
ATOM 534 C C . ASP A 1 75 ? 17.345 -20.907 -8.990 1.00 69.19 75 ASP A C 1
ATOM 536 O O . ASP A 1 75 ? 17.960 -20.708 -10.032 1.00 69.19 75 ASP A O 1
ATOM 540 N N . SER A 1 76 ? 16.196 -20.268 -8.743 1.00 73.31 76 SER A N 1
ATOM 541 C CA . SER A 1 76 ? 15.571 -19.339 -9.695 1.00 73.31 76 SER A CA 1
ATOM 542 C C . SER A 1 76 ? 16.328 -18.012 -9.797 1.00 73.31 76 SER A C 1
ATOM 544 O O . SER A 1 76 ? 16.409 -17.440 -10.885 1.00 73.31 76 SER A O 1
ATOM 546 N N . LEU A 1 77 ? 16.898 -17.522 -8.689 1.00 76.50 77 LEU A N 1
ATOM 547 C CA . LEU A 1 77 ? 17.806 -16.371 -8.704 1.00 76.50 77 LEU A CA 1
ATOM 548 C C . LEU A 1 77 ? 19.127 -16.713 -9.397 1.00 76.50 77 LEU A C 1
ATOM 550 O O . LEU A 1 77 ? 19.635 -15.913 -10.177 1.00 76.50 77 LEU A O 1
ATOM 554 N N . GLN A 1 78 ? 19.667 -17.903 -9.140 1.00 82.00 78 GLN A N 1
ATOM 555 C CA . GLN A 1 78 ? 20.935 -18.363 -9.690 1.00 82.00 78 GLN A CA 1
ATOM 556 C C . GLN A 1 78 ? 20.835 -18.622 -11.198 1.00 82.00 78 GLN A C 1
ATOM 558 O O . GLN A 1 78 ? 21.726 -18.208 -11.934 1.00 82.00 78 GLN A O 1
ATOM 563 N N . VAL A 1 79 ? 19.730 -19.204 -11.678 1.00 82.69 79 VAL A N 1
ATOM 564 C CA . VAL A 1 79 ? 19.430 -19.336 -13.115 1.00 82.69 79 VAL A CA 1
ATOM 565 C C . VAL A 1 79 ? 19.257 -17.962 -13.770 1.00 82.69 79 VAL A C 1
ATOM 567 O O . VAL A 1 79 ? 19.843 -17.722 -14.822 1.00 82.69 79 VAL A O 1
ATOM 570 N N . SER A 1 80 ? 18.537 -17.027 -13.136 1.00 83.94 80 SER A N 1
ATOM 571 C CA . SER A 1 80 ? 18.391 -15.651 -13.644 1.00 83.94 80 SER A CA 1
ATOM 572 C C . SER A 1 80 ? 19.739 -14.916 -13.741 1.00 83.94 80 SER A C 1
ATOM 574 O O . SER A 1 80 ? 20.043 -14.290 -14.757 1.00 83.94 80 SER A O 1
ATOM 576 N N . ALA A 1 81 ? 20.602 -15.061 -12.729 1.00 87.69 81 ALA A N 1
ATOM 577 C CA . ALA A 1 81 ? 21.950 -14.496 -12.730 1.00 87.69 81 ALA A CA 1
ATOM 578 C C . ALA A 1 81 ? 22.849 -15.131 -13.807 1.00 87.69 81 ALA A C 1
ATOM 580 O O . ALA A 1 81 ? 23.511 -14.413 -14.553 1.00 87.69 81 ALA A O 1
ATOM 581 N N . GLN A 1 82 ? 22.831 -16.462 -13.947 1.00 89.12 82 GLN A N 1
ATOM 582 C CA . GLN A 1 82 ? 23.568 -17.174 -14.999 1.00 89.12 82 GLN A CA 1
ATOM 583 C C . GLN A 1 82 ? 23.101 -16.768 -16.404 1.00 89.12 82 GLN A C 1
ATOM 585 O O . GLN A 1 82 ? 23.926 -16.596 -17.301 1.00 89.12 82 GLN A O 1
ATOM 590 N N . GLN A 1 83 ? 21.796 -16.568 -16.601 1.00 92.19 83 GLN A N 1
ATOM 591 C CA . GLN A 1 83 ? 21.251 -16.102 -17.873 1.00 92.19 83 GLN A CA 1
ATOM 592 C C . GLN A 1 83 ? 21.712 -14.670 -18.195 1.00 92.19 83 GLN A C 1
ATOM 594 O O . GLN A 1 83 ? 22.194 -14.423 -19.301 1.00 92.19 83 GLN A O 1
ATOM 599 N N . ALA A 1 84 ? 21.685 -13.760 -17.215 1.00 90.81 84 ALA A N 1
ATOM 600 C CA . ALA A 1 84 ? 22.225 -12.407 -17.366 1.00 90.81 84 ALA A CA 1
ATOM 601 C C . ALA A 1 84 ? 23.745 -12.394 -17.642 1.00 90.81 84 ALA A C 1
ATOM 603 O O . ALA A 1 84 ? 24.228 -11.580 -18.432 1.00 90.81 84 ALA A O 1
ATOM 6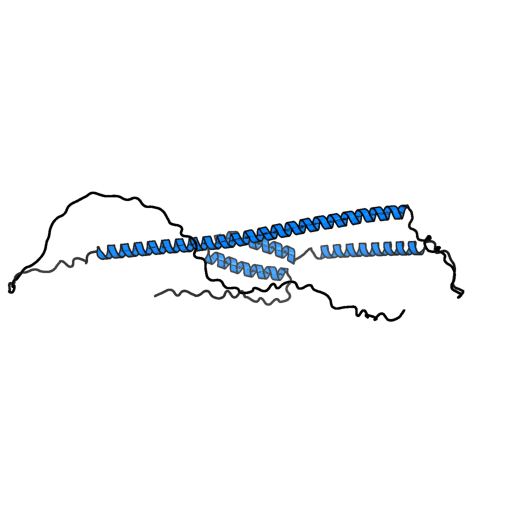04 N N . GLU A 1 85 ? 24.519 -13.311 -17.048 1.00 93.25 85 GLU A N 1
ATOM 605 C CA . GLU A 1 85 ? 25.945 -13.474 -17.362 1.00 93.25 85 GLU A CA 1
ATOM 606 C C . GLU A 1 85 ? 26.191 -13.931 -18.806 1.00 93.25 85 GLU A C 1
ATOM 608 O O . GLU A 1 85 ? 27.124 -13.443 -19.450 1.00 93.25 85 GLU A O 1
ATOM 613 N N . LEU A 1 86 ? 25.382 -14.860 -19.324 1.00 95.94 86 LEU A N 1
ATOM 614 C CA . LEU A 1 86 ? 25.485 -15.329 -20.709 1.00 95.94 86 LEU A CA 1
ATOM 615 C C . LEU A 1 86 ? 25.140 -14.212 -21.703 1.00 95.94 86 LEU A C 1
ATOM 617 O O . LEU A 1 86 ? 25.865 -14.024 -22.682 1.00 95.94 86 LEU A O 1
ATOM 621 N N . GLU A 1 87 ? 24.102 -13.422 -21.423 1.00 94.62 87 GLU A N 1
ATOM 622 C CA . GLU A 1 87 ? 23.757 -12.239 -22.218 1.00 94.62 87 GLU A CA 1
ATOM 623 C C . GLU A 1 87 ? 24.872 -11.182 -22.181 1.00 94.62 87 GLU A C 1
ATOM 625 O O . GLU A 1 87 ? 25.268 -10.675 -23.231 1.00 94.62 87 GLU A O 1
ATOM 630 N N . LEU A 1 88 ? 25.470 -10.913 -21.014 1.00 95.62 88 LEU A N 1
ATOM 631 C CA . LEU A 1 88 ? 26.621 -10.010 -20.893 1.00 95.62 88 LEU A CA 1
ATOM 632 C C . LEU A 1 88 ? 27.852 -10.494 -21.674 1.00 95.62 88 LEU A C 1
ATOM 634 O O . LEU A 1 88 ? 28.558 -9.669 -22.256 1.00 95.62 88 LEU A O 1
ATOM 638 N N . ARG A 1 89 ? 28.131 -11.804 -21.704 1.00 96.06 89 ARG A N 1
ATOM 639 C CA . ARG A 1 89 ? 29.228 -12.370 -22.513 1.00 96.06 89 ARG A CA 1
ATOM 640 C C . ARG A 1 89 ? 28.952 -12.195 -24.003 1.00 96.06 89 ARG A C 1
ATOM 642 O O . ARG A 1 89 ? 29.793 -11.640 -24.705 1.00 96.06 89 ARG A O 1
ATOM 649 N N . ARG A 1 90 ? 27.748 -12.557 -24.456 1.00 97.50 90 ARG A N 1
ATOM 650 C CA . ARG A 1 90 ? 27.316 -12.372 -25.846 1.00 97.50 90 ARG A CA 1
ATOM 651 C C . ARG A 1 90 ? 27.416 -10.906 -26.284 1.00 97.50 90 ARG A C 1
ATOM 653 O O . ARG A 1 90 ? 28.011 -10.620 -27.317 1.00 97.50 90 ARG A O 1
ATOM 660 N N . LEU A 1 91 ? 26.891 -9.978 -25.483 1.00 94.31 91 LEU A N 1
ATOM 661 C CA . LEU A 1 91 ? 26.941 -8.545 -25.781 1.00 94.31 91 LEU A CA 1
ATOM 662 C C . LEU A 1 91 ? 28.377 -8.006 -25.818 1.00 94.31 91 LEU A C 1
ATOM 664 O O . LEU A 1 91 ? 28.666 -7.136 -26.632 1.00 94.31 91 LEU A O 1
ATOM 668 N N . ARG A 1 92 ? 29.295 -8.524 -24.988 1.00 94.31 92 ARG A N 1
ATOM 669 C CA . ARG A 1 92 ? 30.728 -8.179 -25.067 1.00 94.31 92 ARG A CA 1
ATOM 670 C C . ARG A 1 92 ? 31.362 -8.671 -26.364 1.00 94.31 92 ARG A C 1
ATOM 672 O O . ARG A 1 92 ? 32.049 -7.892 -27.013 1.00 94.31 92 ARG A O 1
ATOM 679 N N . GLU A 1 93 ? 31.099 -9.910 -26.773 1.00 95.75 93 GLU A N 1
ATOM 680 C CA . GLU A 1 93 ? 31.600 -10.453 -28.043 1.00 95.75 93 GLU A CA 1
ATOM 681 C C . GLU A 1 93 ? 31.051 -9.688 -29.258 1.00 95.75 93 GLU A C 1
ATOM 683 O O . GLU A 1 93 ? 31.795 -9.396 -30.194 1.00 95.75 93 GLU A O 1
ATOM 688 N N . GLU A 1 94 ? 29.767 -9.320 -29.243 1.00 94.25 94 GLU A N 1
ATOM 689 C CA . GLU A 1 94 ? 29.153 -8.460 -30.263 1.00 94.25 94 GLU A CA 1
ATOM 690 C C . GLU A 1 94 ? 29.786 -7.055 -30.260 1.00 94.25 94 GLU A C 1
ATOM 692 O O . GLU A 1 94 ? 30.151 -6.544 -31.319 1.00 94.25 94 GLU A O 1
ATOM 697 N N . ASN A 1 95 ? 30.028 -6.458 -29.088 1.00 90.62 95 ASN A N 1
ATOM 698 C CA . ASN A 1 95 ? 30.688 -5.154 -28.978 1.00 90.62 95 ASN A CA 1
ATOM 699 C C . ASN A 1 95 ? 32.147 -5.195 -29.471 1.00 90.62 95 ASN A C 1
ATOM 701 O O . ASN A 1 95 ? 32.587 -4.288 -30.172 1.00 90.62 95 ASN A O 1
ATOM 705 N N . GLU A 1 96 ? 32.887 -6.271 -29.187 1.00 94.19 96 GLU A N 1
ATOM 706 C CA . GLU A 1 96 ? 34.238 -6.489 -29.710 1.00 94.19 96 GLU A CA 1
ATOM 707 C C . GLU A 1 96 ? 34.279 -6.719 -31.225 1.00 94.19 96 GLU A C 1
ATOM 709 O O . GLU A 1 96 ? 35.278 -6.370 -31.861 1.00 94.19 96 GLU A O 1
ATOM 714 N N . ARG A 1 97 ? 33.240 -7.329 -31.811 1.00 93.56 97 ARG A N 1
ATOM 715 C CA . ARG A 1 97 ? 33.098 -7.472 -33.270 1.00 93.56 97 ARG A CA 1
ATOM 716 C C . ARG A 1 97 ? 32.859 -6.110 -33.910 1.00 93.56 97 ARG A C 1
ATOM 718 O O . ARG A 1 97 ? 33.644 -5.719 -34.766 1.00 93.56 97 ARG A O 1
ATOM 725 N N . LEU A 1 98 ? 31.897 -5.340 -33.402 1.00 90.25 98 LEU A N 1
ATOM 726 C CA . LEU A 1 98 ? 31.626 -3.972 -33.858 1.00 90.25 98 LEU A CA 1
ATOM 727 C C . LEU A 1 98 ? 32.859 -3.059 -33.694 1.00 90.25 98 LEU A C 1
ATOM 729 O O . LEU A 1 98 ? 33.220 -2.325 -34.609 1.00 90.25 98 LEU A O 1
ATOM 733 N N . CYS A 1 99 ? 33.582 -3.156 -32.572 1.00 85.25 99 CYS A N 1
ATOM 734 C CA . CYS A 1 99 ? 34.847 -2.441 -32.359 1.00 85.25 99 CYS A CA 1
ATOM 735 C C . CYS A 1 99 ? 35.955 -2.850 -33.342 1.00 85.25 99 CYS A C 1
ATOM 737 O O . CYS A 1 99 ? 36.816 -2.028 -33.667 1.00 85.25 99 CYS A O 1
ATOM 739 N N . ARG A 1 100 ? 35.974 -4.111 -33.793 1.00 87.00 100 ARG A N 1
ATOM 740 C CA . ARG A 1 100 ? 36.903 -4.593 -34.824 1.00 87.00 100 ARG A CA 1
ATOM 741 C C . ARG A 1 100 ? 36.501 -4.084 -36.202 1.00 87.00 100 ARG A C 1
ATOM 743 O O . ARG A 1 100 ? 37.355 -3.527 -36.878 1.00 87.00 100 ARG A O 1
ATOM 750 N N . GLU A 1 101 ? 35.225 -4.184 -36.564 1.00 84.81 101 GLU A N 1
ATOM 751 C CA . GLU A 1 101 ? 34.668 -3.700 -37.834 1.00 84.81 101 GLU A CA 1
ATOM 752 C C . GLU A 1 101 ? 34.916 -2.195 -38.026 1.00 84.81 101 GLU A C 1
ATOM 754 O O . GLU A 1 101 ? 35.460 -1.789 -39.053 1.00 84.81 101 GLU A O 1
ATOM 759 N N . LEU A 1 102 ? 34.643 -1.380 -36.999 1.00 78.44 102 LEU A N 1
ATOM 760 C CA . LEU A 1 102 ? 34.931 0.061 -36.992 1.00 78.44 102 LEU A CA 1
ATOM 761 C C . LEU A 1 102 ? 36.433 0.380 -37.092 1.00 78.44 102 LEU A C 1
ATOM 763 O O . LEU A 1 102 ? 36.806 1.413 -37.643 1.00 78.44 102 LEU A O 1
ATOM 767 N N . ARG A 1 103 ? 37.309 -0.496 -36.578 1.00 76.25 103 ARG A N 1
ATOM 768 C CA . ARG A 1 103 ? 38.772 -0.342 -36.672 1.00 76.25 103 ARG A CA 1
ATOM 769 C C . ARG A 1 103 ? 39.329 -0.805 -38.023 1.00 76.25 103 ARG A C 1
ATOM 771 O O . ARG A 1 103 ? 40.363 -0.298 -38.439 1.00 76.25 103 ARG A O 1
ATOM 778 N N . SER A 1 104 ? 38.663 -1.750 -38.686 1.00 67.12 104 SER A N 1
ATOM 779 C CA . SER A 1 104 ? 38.995 -2.223 -40.037 1.00 67.12 104 SER A CA 1
ATOM 780 C C . SER A 1 104 ? 38.318 -1.427 -41.158 1.00 67.12 104 SER A C 1
ATOM 782 O O . SER A 1 104 ? 38.579 -1.693 -42.329 1.00 67.12 104 SER A O 1
ATOM 784 N N . GLY A 1 105 ? 37.459 -0.457 -40.821 1.00 55.72 105 GLY A N 1
ATOM 785 C CA . GLY A 1 105 ? 37.018 0.578 -41.757 1.00 55.72 105 GLY A CA 1
ATOM 786 C C . GLY A 1 105 ? 38.218 1.338 -42.347 1.00 55.72 105 GLY A C 1
ATOM 787 O O . GLY A 1 105 ? 39.294 1.332 -41.745 1.00 55.72 105 GLY A O 1
ATOM 788 N N . PRO A 1 106 ? 38.075 1.963 -43.529 1.00 53.16 106 PRO A N 1
ATOM 789 C CA . PRO A 1 106 ? 39.205 2.371 -44.362 1.00 53.16 106 PRO A CA 1
ATOM 790 C C . PRO A 1 106 ? 40.003 3.542 -43.766 1.00 53.16 106 PRO A C 1
ATOM 792 O O . PRO A 1 106 ? 39.837 4.697 -44.155 1.00 53.16 106 PRO A O 1
ATOM 795 N N . GLN A 1 107 ? 40.933 3.235 -42.861 1.00 49.09 107 GLN A N 1
ATOM 796 C CA . GLN A 1 107 ? 42.038 4.124 -42.519 1.00 49.09 107 GLN A CA 1
ATOM 797 C C . GLN A 1 107 ? 43.058 4.069 -43.657 1.00 49.09 107 GLN A C 1
ATOM 799 O O . GLN A 1 107 ? 43.939 3.211 -43.686 1.00 49.09 107 GLN A O 1
ATOM 804 N N . GLY A 1 108 ? 42.885 4.975 -44.621 1.00 46.56 108 GLY A N 1
ATOM 805 C CA . GLY A 1 108 ? 43.863 5.215 -45.675 1.00 46.56 108 GLY A CA 1
ATOM 806 C C . GLY A 1 108 ? 45.220 5.593 -45.080 1.00 46.56 108 GLY A C 1
ATOM 807 O O . GLY A 1 108 ? 45.314 6.410 -44.165 1.00 46.56 108 GLY A O 1
ATOM 808 N N . GLU A 1 109 ? 46.266 4.963 -45.596 1.00 47.66 109 GLU A N 1
ATOM 809 C CA . GLU A 1 109 ? 47.639 5.097 -45.122 1.00 47.66 109 GLU A CA 1
ATOM 810 C C . GLU A 1 109 ? 48.187 6.519 -45.335 1.00 47.66 109 GLU A C 1
ATOM 812 O O . GLU A 1 109 ? 48.104 7.050 -46.440 1.00 47.66 109 GLU A O 1
ATOM 817 N N . CYS A 1 110 ? 48.860 7.089 -44.327 1.00 37.84 110 CYS A N 1
ATOM 818 C CA . CYS A 1 110 ? 50.152 7.758 -44.538 1.00 37.84 110 CYS A CA 1
ATOM 819 C C . CYS A 1 110 ? 50.903 7.973 -43.210 1.00 37.84 110 CYS A C 1
ATOM 821 O O . CYS A 1 110 ? 50.313 8.343 -42.197 1.00 37.84 110 CYS A O 1
ATOM 823 N N . GLY A 1 111 ? 52.210 7.690 -43.212 1.00 41.75 111 GLY A N 1
ATOM 824 C CA . GLY A 1 111 ? 53.041 7.583 -42.006 1.00 41.75 111 GLY A CA 1
ATOM 825 C C . GLY A 1 111 ? 53.714 8.878 -41.508 1.00 41.75 111 GLY A C 1
ATOM 826 O O . GLY A 1 111 ? 53.431 9.970 -42.000 1.00 41.75 111 GLY A O 1
ATOM 827 N N . PRO A 1 112 ? 54.623 8.763 -40.518 1.00 67.44 112 PRO A N 1
ATOM 828 C CA . PRO A 1 112 ? 55.159 9.900 -39.770 1.00 67.44 112 PRO A CA 1
ATOM 829 C C . PRO A 1 112 ? 56.460 10.471 -40.360 1.00 67.44 112 PRO A C 1
ATOM 831 O O . PRO A 1 112 ? 57.480 9.786 -40.373 1.00 67.44 112 PRO A O 1
ATOM 834 N N . ALA A 1 113 ? 56.466 11.752 -40.747 1.00 44.50 113 ALA A N 1
ATOM 835 C CA . ALA A 1 113 ? 57.675 12.578 -40.876 1.00 44.50 113 ALA A CA 1
ATOM 836 C C . ALA A 1 113 ? 57.323 14.066 -41.067 1.00 44.50 113 ALA A C 1
ATOM 838 O O . ALA A 1 113 ? 56.298 14.383 -41.660 1.00 44.50 113 ALA A O 1
ATOM 839 N N . GLY A 1 114 ? 58.227 14.962 -40.652 1.00 39.72 114 GLY A N 1
ATOM 840 C CA . GLY A 1 114 ? 58.211 16.380 -41.036 1.00 39.72 114 GLY A CA 1
ATOM 841 C C . GLY A 1 114 ? 57.588 17.319 -40.002 1.00 39.72 114 GLY A C 1
ATOM 842 O O . GLY A 1 114 ? 56.376 17.489 -39.945 1.00 39.72 114 GLY A O 1
ATOM 843 N N . GLY A 1 115 ? 58.436 17.983 -39.213 1.00 47.50 115 GLY A N 1
ATOM 844 C CA . GLY A 1 115 ? 58.043 19.225 -38.546 1.00 47.50 115 GLY A CA 1
ATOM 845 C C . GLY A 1 115 ? 58.119 20.395 -39.530 1.00 47.50 115 GLY A C 1
ATOM 846 O O . GLY A 1 115 ? 58.950 20.373 -40.436 1.00 47.50 115 GLY A O 1
ATOM 847 N N . GLY A 1 116 ? 57.288 21.419 -39.338 1.00 41.97 116 GLY A N 1
ATOM 848 C CA . GLY A 1 116 ? 57.348 22.625 -40.161 1.00 41.97 116 GLY A CA 1
ATOM 849 C C . GLY A 1 116 ? 56.044 23.415 -40.203 1.00 41.97 116 GLY A C 1
ATOM 850 O O . GLY A 1 116 ? 55.112 23.027 -40.889 1.00 41.97 116 GLY A O 1
ATOM 851 N N . GLU A 1 117 ? 56.068 24.554 -39.512 1.00 39.19 117 GLU A N 1
ATOM 852 C CA . GLU A 1 117 ? 55.454 25.823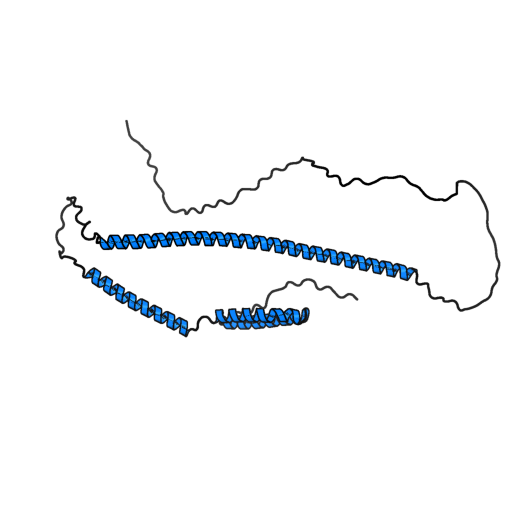 -39.930 1.00 39.19 117 GLU A CA 1
ATOM 853 C C . GLU A 1 117 ? 53.918 25.961 -39.973 1.00 39.19 117 GLU A C 1
ATOM 855 O O . GLU A 1 117 ? 53.164 25.220 -40.595 1.00 39.19 117 GLU A O 1
ATOM 860 N N . ALA A 1 118 ? 53.448 27.023 -39.315 1.00 56.97 118 ALA A N 1
ATOM 861 C CA . ALA A 1 118 ? 52.057 27.437 -39.329 1.00 56.97 118 ALA A CA 1
ATOM 862 C C . ALA A 1 118 ? 51.778 28.373 -40.513 1.00 56.97 118 ALA A C 1
ATOM 864 O O . ALA A 1 118 ? 52.304 29.487 -40.537 1.00 56.97 118 ALA A O 1
ATOM 865 N N . GLN A 1 119 ? 50.892 27.960 -41.427 1.00 45.06 119 GLN A N 1
ATOM 866 C CA . GLN A 1 119 ? 49.949 28.818 -42.166 1.00 45.06 119 GLN A CA 1
ATOM 867 C C . GLN A 1 119 ? 49.075 27.978 -43.110 1.00 45.06 119 GLN A C 1
ATOM 869 O O . GLN A 1 119 ? 49.577 27.110 -43.814 1.00 45.06 119 GLN A O 1
ATOM 874 N N . GLY A 1 120 ? 47.772 28.271 -43.167 1.00 40.41 120 GLY A N 1
ATOM 875 C CA . GLY A 1 120 ? 46.866 27.669 -44.154 1.00 40.41 120 GLY A CA 1
ATOM 876 C C . GLY A 1 120 ? 45.490 27.320 -43.596 1.00 40.41 120 GLY A C 1
ATOM 877 O O . GLY A 1 120 ? 45.286 26.253 -43.024 1.00 40.41 120 GLY A O 1
ATOM 878 N N . LEU A 1 121 ? 44.515 28.205 -43.810 1.00 52.50 121 LEU A N 1
ATOM 879 C CA . LEU A 1 121 ? 43.102 27.896 -43.590 1.00 52.50 121 LEU A CA 1
ATOM 880 C C . LEU A 1 121 ? 42.659 26.791 -44.562 1.00 52.50 121 LEU A C 1
ATOM 882 O O . LEU A 1 121 ? 42.698 26.988 -45.776 1.00 52.50 121 LEU A O 1
ATOM 886 N N . SER A 1 122 ? 42.173 25.657 -44.053 1.00 44.81 122 SER A N 1
ATOM 887 C CA . SER A 1 122 ? 41.439 24.692 -44.878 1.00 44.81 122 SER A CA 1
ATOM 888 C C . SER A 1 122 ? 40.424 23.894 -44.047 1.00 44.81 122 SER A C 1
ATOM 890 O O . SER A 1 122 ? 40.827 23.098 -43.197 1.00 44.81 122 SER A O 1
ATOM 892 N N . PRO A 1 123 ? 39.104 24.047 -44.276 1.00 48.88 123 PRO A N 1
ATOM 893 C CA . PRO A 1 123 ? 38.072 23.254 -43.608 1.00 48.88 123 PRO A CA 1
ATOM 894 C C . PRO A 1 123 ? 37.951 21.867 -44.266 1.00 48.88 123 PRO A C 1
ATOM 896 O O . PRO A 1 123 ? 36.894 21.485 -44.760 1.00 48.88 123 PRO A O 1
ATOM 899 N N . ARG A 1 124 ? 39.060 21.117 -44.324 1.00 44.31 124 ARG A N 1
ATOM 900 C CA . ARG A 1 124 ? 39.166 19.868 -45.098 1.00 44.31 124 ARG A CA 1
ATOM 901 C C . ARG A 1 124 ? 39.066 18.588 -44.256 1.00 44.31 124 ARG A C 1
ATOM 903 O O . ARG A 1 124 ? 38.783 17.538 -44.810 1.00 44.31 124 ARG A O 1
ATOM 910 N N . ALA A 1 125 ? 39.177 18.684 -42.929 1.00 46.91 125 ALA A N 1
ATOM 911 C CA . ALA A 1 125 ? 38.970 17.558 -42.005 1.00 46.91 125 ALA A CA 1
ATOM 912 C C . ALA A 1 125 ? 37.498 17.358 -41.568 1.00 46.91 125 ALA A C 1
ATOM 914 O O . ALA A 1 125 ? 37.181 16.404 -40.865 1.00 46.91 125 ALA A O 1
ATOM 915 N N . ALA A 1 126 ? 36.582 18.253 -41.958 1.00 51.75 126 ALA A N 1
ATOM 916 C CA . ALA A 1 126 ? 35.192 18.242 -41.484 1.00 51.75 126 ALA A CA 1
ATOM 917 C C . ALA A 1 126 ? 34.242 17.322 -42.282 1.00 51.75 126 ALA A C 1
ATOM 919 O O . ALA A 1 126 ? 33.087 17.173 -41.890 1.00 51.75 126 ALA A O 1
ATOM 920 N N . ASN A 1 127 ? 34.692 16.737 -43.401 1.00 51.34 127 ASN A N 1
ATOM 921 C CA . ASN A 1 127 ? 33.805 16.076 -44.371 1.00 51.34 127 ASN A CA 1
ATOM 922 C C . ASN A 1 127 ? 33.999 14.553 -44.506 1.00 51.34 127 ASN A C 1
ATOM 924 O O . ASN A 1 127 ? 33.183 13.903 -45.149 1.00 51.34 127 ASN A O 1
ATOM 928 N N . GLU A 1 128 ? 35.036 13.966 -43.901 1.00 48.03 128 GLU A N 1
ATOM 929 C CA . GLU A 1 128 ? 35.303 12.515 -44.003 1.00 48.03 128 GLU A CA 1
ATOM 930 C C . GLU A 1 128 ? 34.530 11.681 -42.962 1.00 48.03 128 GLU A C 1
ATOM 932 O O . GLU A 1 128 ? 34.373 10.479 -43.132 1.00 48.03 128 GLU A O 1
ATOM 937 N N . ASN A 1 129 ? 33.972 12.328 -41.931 1.00 58.47 129 ASN A N 1
ATOM 938 C CA . ASN A 1 129 ? 33.115 11.713 -40.904 1.00 58.47 129 ASN A CA 1
ATOM 939 C C . ASN A 1 129 ? 31.690 12.302 -40.891 1.00 58.47 129 ASN A C 1
ATOM 941 O O . ASN A 1 129 ? 31.018 12.308 -39.859 1.00 58.47 129 ASN A O 1
ATOM 945 N N . ALA A 1 130 ? 31.226 12.858 -42.014 1.00 66.31 130 ALA A N 1
ATOM 946 C CA . ALA A 1 130 ? 29.851 13.327 -42.127 1.00 66.31 130 ALA A CA 1
ATOM 947 C C . ALA A 1 130 ? 28.917 12.101 -42.219 1.00 66.31 130 ALA A C 1
ATOM 949 O O . ALA A 1 130 ? 28.974 11.407 -43.235 1.00 66.31 130 ALA A O 1
ATOM 950 N N . PRO A 1 131 ? 28.052 11.826 -41.216 1.00 70.06 131 PRO A N 1
ATOM 951 C CA . PRO A 1 131 ? 27.202 10.635 -41.224 1.00 70.06 131 PRO A CA 1
ATOM 952 C C . PRO A 1 131 ? 26.344 10.607 -42.484 1.00 70.06 131 PRO A C 1
ATOM 954 O O . PRO A 1 131 ? 25.890 11.670 -42.934 1.00 70.06 131 PRO A O 1
ATOM 957 N N . SER A 1 132 ? 26.125 9.421 -43.055 1.00 84.31 132 SER A N 1
ATOM 958 C CA . SER A 1 132 ? 25.404 9.271 -44.323 1.00 84.31 132 SER A CA 1
ATOM 959 C C . SER A 1 132 ? 24.002 9.886 -44.251 1.00 84.31 132 SER A C 1
ATOM 961 O O . SER A 1 132 ? 23.444 10.139 -43.178 1.00 84.31 132 SER A O 1
ATOM 963 N N . SER A 1 133 ? 23.391 10.181 -45.404 1.00 85.81 133 SER A N 1
ATOM 964 C CA . SER A 1 133 ? 22.068 10.823 -45.389 1.00 85.81 133 SER A CA 1
ATOM 965 C C . SER A 1 133 ? 20.996 9.966 -44.708 1.00 85.81 133 SER A C 1
ATOM 967 O O . SER A 1 133 ? 20.053 10.515 -44.137 1.00 85.81 133 SER A O 1
ATOM 969 N N . GLU A 1 134 ? 21.187 8.649 -44.719 1.00 89.88 134 GLU A N 1
ATOM 970 C CA . GLU A 1 134 ? 20.340 7.652 -44.071 1.00 89.88 134 GLU A CA 1
ATOM 971 C C . GLU A 1 134 ? 20.601 7.601 -42.559 1.00 89.88 134 GLU A C 1
ATOM 973 O O . GLU A 1 134 ? 19.656 7.716 -41.782 1.00 89.88 134 GLU A O 1
ATOM 978 N N . GLU A 1 135 ? 21.863 7.580 -42.111 1.00 90.44 135 GLU A N 1
ATOM 979 C CA . GLU A 1 135 ? 22.215 7.714 -40.684 1.00 90.44 135 GLU A CA 1
ATOM 980 C C . GLU A 1 135 ? 21.645 8.995 -40.069 1.00 90.44 135 GLU A C 1
ATOM 982 O O . GLU A 1 135 ? 21.079 8.971 -38.976 1.00 90.44 135 GLU A O 1
ATOM 987 N N . ARG A 1 136 ? 21.719 10.124 -40.785 1.00 92.94 136 ARG A N 1
ATOM 988 C CA . ARG A 1 136 ? 21.128 11.394 -40.333 1.00 92.94 136 ARG A CA 1
ATOM 989 C C . ARG A 1 136 ? 19.605 11.326 -40.219 1.00 92.94 136 ARG A C 1
ATOM 991 O O . ARG A 1 136 ? 19.047 12.018 -39.369 1.00 92.94 136 ARG A O 1
ATOM 998 N N . ALA A 1 137 ? 18.933 10.530 -41.050 1.00 93.25 137 ALA A N 1
ATOM 999 C CA . ALA A 1 137 ? 17.493 10.302 -40.948 1.00 93.25 137 ALA A CA 1
ATOM 1000 C C . ALA A 1 137 ? 17.156 9.384 -39.759 1.00 93.25 137 ALA A C 1
ATOM 1002 O O . ALA A 1 137 ? 16.300 9.736 -38.947 1.00 93.25 137 ALA A O 1
ATOM 1003 N N . MET A 1 138 ? 17.889 8.279 -39.589 1.00 94.81 138 MET A N 1
ATOM 1004 C CA . MET A 1 138 ? 17.728 7.356 -38.458 1.00 94.81 138 MET A CA 1
ATOM 1005 C C . MET A 1 138 ? 17.981 8.047 -37.110 1.00 94.81 138 MET A C 1
ATOM 1007 O O . MET A 1 138 ? 17.176 7.923 -36.191 1.00 94.81 138 MET A O 1
ATOM 1011 N N . LEU A 1 139 ? 19.037 8.860 -36.996 1.00 95.50 139 LEU A N 1
ATOM 1012 C CA . LEU A 1 139 ? 19.329 9.633 -35.782 1.00 95.50 139 LEU A CA 1
ATOM 1013 C C . LEU A 1 139 ? 18.236 10.663 -35.457 1.00 95.50 139 LEU A C 1
ATOM 1015 O O . LEU A 1 139 ? 17.958 10.902 -34.282 1.00 95.50 139 LEU A O 1
ATOM 1019 N N . ARG A 1 140 ? 17.579 11.252 -36.468 1.00 95.62 140 ARG A N 1
ATOM 1020 C CA . ARG A 1 140 ? 16.411 12.127 -36.254 1.00 95.62 140 ARG A CA 1
ATOM 1021 C C . ARG A 1 140 ? 15.217 11.337 -35.726 1.00 95.62 140 ARG A C 1
ATOM 1023 O O . ARG A 1 140 ? 14.634 11.758 -34.735 1.00 95.62 140 ARG A O 1
ATOM 1030 N N . GLN A 1 141 ? 14.908 10.181 -36.313 1.00 96.69 141 GLN A N 1
ATOM 1031 C CA . GLN A 1 141 ? 13.823 9.309 -35.845 1.00 96.69 141 GLN A CA 1
ATOM 1032 C C . GLN A 1 141 ? 14.058 8.821 -34.407 1.00 96.69 141 GLN A C 1
ATOM 1034 O O . GLN A 1 141 ? 13.164 8.930 -33.570 1.00 96.69 141 GLN A O 1
ATOM 1039 N N . LEU A 1 142 ? 15.272 8.359 -34.088 1.00 97.88 142 LEU A N 1
ATOM 1040 C CA . LEU A 1 142 ? 15.652 7.959 -32.730 1.00 97.88 142 LEU A CA 1
ATOM 1041 C C . LEU A 1 142 ? 15.549 9.126 -31.745 1.00 97.88 142 LEU A C 1
ATOM 1043 O O . LEU A 1 142 ? 15.026 8.948 -30.643 1.00 97.88 142 LEU A O 1
ATOM 1047 N N . LYS A 1 143 ? 15.983 10.331 -32.141 1.00 97.00 143 LYS A N 1
ATOM 1048 C CA . LYS A 1 143 ? 15.815 11.536 -31.325 1.00 97.00 143 LYS A CA 1
ATOM 1049 C C . LYS A 1 143 ? 14.337 11.848 -31.086 1.00 97.00 143 LYS A C 1
ATOM 1051 O O . LYS A 1 143 ? 13.962 12.049 -29.940 1.00 97.00 143 LYS A O 1
ATOM 1056 N N . GLU A 1 144 ? 13.499 11.847 -32.122 1.00 97.94 144 GLU A N 1
ATOM 1057 C CA . GLU A 1 144 ? 12.062 12.102 -31.979 1.00 97.94 144 GLU A CA 1
ATOM 1058 C C . GLU A 1 144 ? 11.374 11.088 -31.057 1.00 97.94 144 GLU A C 1
ATOM 1060 O O . GLU A 1 144 ? 10.568 11.481 -30.219 1.00 97.94 144 GLU A O 1
ATOM 1065 N N . VAL A 1 145 ? 11.683 9.793 -31.180 1.00 98.12 145 VAL A N 1
ATOM 1066 C CA . VAL A 1 145 ? 11.142 8.755 -30.284 1.00 98.12 145 VAL A CA 1
ATOM 1067 C C . VAL A 1 145 ? 11.629 8.970 -28.850 1.00 98.12 145 VAL A C 1
ATOM 1069 O O . VAL A 1 145 ? 10.825 8.920 -27.924 1.00 98.12 145 VAL A O 1
ATOM 1072 N N . THR A 1 146 ? 12.911 9.293 -28.663 1.00 97.94 146 THR A N 1
ATOM 1073 C CA . THR A 1 146 ? 13.483 9.591 -27.339 1.00 97.94 146 THR A CA 1
ATOM 1074 C C . THR A 1 146 ? 12.837 10.831 -26.709 1.00 97.94 146 THR A C 1
ATOM 1076 O O . THR A 1 146 ? 12.538 10.837 -25.517 1.00 97.94 146 THR A O 1
ATOM 1079 N N . ASP A 1 147 ? 12.606 11.887 -27.491 1.00 98.25 147 ASP A N 1
ATOM 1080 C CA . ASP A 1 147 ? 11.993 13.129 -27.014 1.00 98.25 147 ASP A CA 1
ATOM 1081 C C . ASP A 1 147 ? 10.495 12.932 -26.702 1.00 98.25 147 ASP A C 1
ATOM 1083 O O . ASP A 1 147 ? 10.045 13.380 -25.648 1.00 98.25 147 ASP A O 1
ATOM 1087 N N . ARG A 1 148 ? 9.755 12.144 -27.504 1.00 98.25 148 ARG A N 1
ATOM 1088 C CA . ARG A 1 148 ? 8.382 11.699 -27.173 1.00 98.25 148 ARG A CA 1
ATOM 1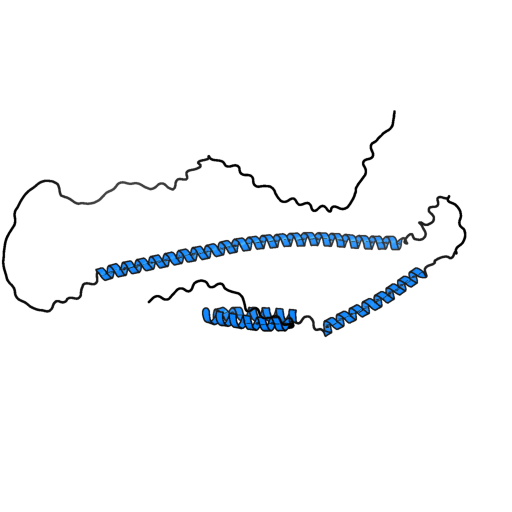089 C C . ARG A 1 148 ? 8.340 10.933 -25.847 1.00 98.25 148 ARG A C 1
ATOM 1091 O O . ARG A 1 148 ? 7.592 11.317 -24.954 1.00 98.25 148 ARG A O 1
ATOM 1098 N N . GLN A 1 149 ? 9.202 9.929 -25.672 1.00 98.38 149 GLN A N 1
ATOM 1099 C CA . GLN A 1 149 ? 9.291 9.149 -24.429 1.00 98.38 149 GLN A CA 1
ATOM 1100 C C . GLN A 1 149 ? 9.653 10.020 -23.214 1.00 98.38 149 GLN A C 1
ATOM 1102 O O . GLN A 1 149 ? 9.126 9.818 -22.120 1.00 98.38 149 GLN A O 1
ATOM 1107 N N . ARG A 1 150 ? 10.518 11.031 -23.379 1.00 98.44 150 ARG A N 1
ATOM 1108 C CA . ARG A 1 150 ? 10.825 12.008 -22.316 1.00 98.44 150 ARG A CA 1
ATOM 1109 C C . ARG A 1 150 ? 9.599 12.831 -21.927 1.00 98.44 150 ARG A C 1
ATOM 1111 O O . ARG A 1 150 ? 9.386 13.056 -20.736 1.00 98.44 150 ARG A O 1
ATOM 1118 N N . ASP A 1 151 ? 8.805 13.280 -22.893 1.00 98.50 151 ASP A N 1
ATOM 1119 C CA . ASP A 1 151 ? 7.605 14.076 -22.626 1.00 98.50 151 ASP A CA 1
ATOM 1120 C C . ASP A 1 151 ? 6.449 13.237 -22.057 1.00 98.50 151 ASP A C 1
ATOM 1122 O O . ASP A 1 151 ? 5.757 13.704 -21.149 1.00 98.50 151 ASP A O 1
ATOM 1126 N N . GLU A 1 152 ? 6.320 11.971 -22.461 1.00 98.50 152 GLU A N 1
ATOM 1127 C CA . GLU A 1 152 ? 5.451 10.974 -21.818 1.00 98.50 152 GLU A CA 1
ATOM 1128 C C . GLU A 1 152 ? 5.857 10.745 -20.353 1.00 98.50 152 GLU A C 1
ATOM 1130 O O . GLU A 1 152 ? 5.031 10.886 -19.450 1.00 98.50 152 GLU A O 1
ATOM 1135 N N . LEU A 1 153 ? 7.145 10.513 -20.069 1.00 98.19 153 LEU A N 1
ATOM 1136 C CA . LEU A 1 153 ? 7.657 10.379 -18.696 1.00 98.19 153 LEU A CA 1
ATOM 1137 C C . LEU A 1 153 ? 7.423 11.644 -17.850 1.00 98.19 153 LEU A C 1
ATOM 1139 O O . LEU A 1 153 ? 7.138 11.541 -16.653 1.00 98.19 153 LEU A O 1
ATOM 1143 N N . ARG A 1 154 ? 7.497 12.841 -18.451 1.00 98.56 154 ARG A N 1
ATOM 1144 C CA . ARG A 1 154 ? 7.154 14.125 -17.804 1.00 98.56 154 ARG A CA 1
ATOM 1145 C C . ARG A 1 154 ? 5.648 14.296 -17.586 1.00 98.56 154 ARG A C 1
ATOM 1147 O O . ARG A 1 154 ? 5.248 14.957 -16.627 1.00 98.56 154 ARG A O 1
ATOM 1154 N N . ALA A 1 155 ? 4.800 13.759 -18.460 1.00 98.56 155 ALA A N 1
ATOM 1155 C CA . ALA A 1 155 ? 3.352 13.735 -18.269 1.00 98.56 155 ALA A CA 1
ATOM 1156 C C . ALA A 1 155 ? 2.971 12.772 -17.134 1.00 98.56 155 ALA A C 1
ATOM 1158 O O . ALA A 1 155 ? 2.326 13.195 -16.176 1.00 98.56 155 ALA A O 1
ATOM 1159 N N . HIS A 1 156 ? 3.476 11.537 -17.161 1.00 98.62 156 HIS A N 1
ATOM 1160 C CA . HIS A 1 156 ? 3.256 10.548 -16.104 1.00 98.62 156 HIS A CA 1
ATOM 1161 C C . HIS A 1 156 ? 3.791 11.007 -14.740 1.00 98.62 156 HIS A C 1
A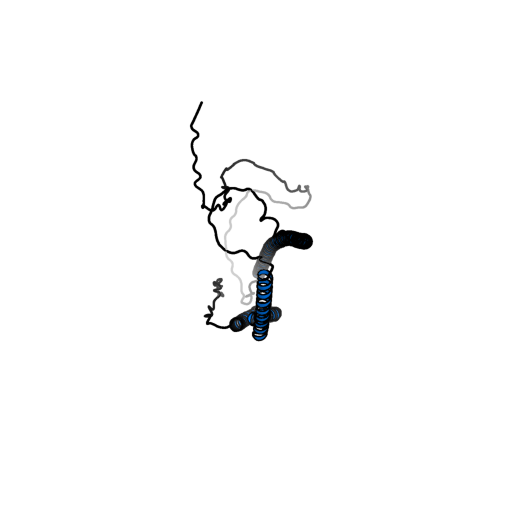TOM 1163 O O . HIS A 1 156 ? 3.116 10.818 -13.736 1.00 98.62 156 HIS A O 1
ATOM 1169 N N . ASN A 1 157 ? 4.943 11.688 -14.676 1.00 98.38 157 ASN A N 1
ATOM 1170 C CA . ASN A 1 157 ? 5.423 12.278 -13.417 1.00 98.38 157 ASN A CA 1
ATOM 1171 C C . ASN A 1 157 ? 4.489 13.364 -12.858 1.00 98.38 157 ASN A C 1
ATOM 1173 O O . ASN A 1 157 ? 4.401 13.515 -11.642 1.00 98.38 157 ASN A O 1
ATOM 1177 N N . ARG A 1 158 ? 3.805 14.135 -13.714 1.00 98.62 158 ARG A N 1
ATOM 1178 C CA . ARG A 1 158 ? 2.825 15.140 -13.266 1.00 98.62 158 ARG A CA 1
ATOM 1179 C C . ARG A 1 158 ? 1.555 14.478 -12.734 1.00 98.62 158 ARG A C 1
ATOM 1181 O O . ARG A 1 158 ? 1.123 14.839 -11.647 1.00 98.62 158 ARG A O 1
ATOM 1188 N N . ASP A 1 159 ? 1.038 13.473 -13.439 1.00 98.56 159 ASP A N 1
ATOM 1189 C CA . ASP A 1 159 ? -0.107 12.661 -13.001 1.00 98.56 159 ASP A CA 1
ATOM 1190 C C . ASP A 1 159 ? 0.183 11.949 -11.663 1.00 98.56 159 ASP A C 1
ATOM 1192 O O . ASP A 1 159 ? -0.563 12.100 -10.700 1.00 98.56 159 ASP A O 1
ATOM 1196 N N . LEU A 1 160 ? 1.335 11.280 -11.531 1.00 98.56 160 LEU A N 1
ATOM 1197 C CA . LEU A 1 160 ? 1.754 10.641 -10.275 1.00 98.56 160 LEU A CA 1
ATOM 1198 C C . LEU A 1 160 ? 1.848 11.630 -9.102 1.00 98.56 160 LEU A C 1
ATOM 1200 O O . LEU A 1 160 ? 1.406 11.308 -8.000 1.00 98.56 160 LEU A O 1
ATOM 1204 N N . ARG A 1 161 ? 2.384 12.839 -9.323 1.00 98.50 161 ARG A N 1
ATOM 1205 C CA . ARG A 1 161 ? 2.442 13.888 -8.289 1.00 98.50 161 ARG A CA 1
ATOM 1206 C C . ARG A 1 161 ? 1.055 14.388 -7.897 1.00 98.50 161 ARG A C 1
ATOM 1208 O O . ARG A 1 161 ? 0.804 14.548 -6.708 1.00 98.50 161 ARG A O 1
ATOM 1215 N N . GLN A 1 162 ? 0.164 14.597 -8.867 1.00 98.62 162 GLN A N 1
ATOM 1216 C CA . GLN A 1 162 ? -1.219 14.987 -8.596 1.00 98.62 162 GLN A CA 1
ATOM 1217 C C . GLN A 1 162 ? -1.935 13.910 -7.769 1.00 98.62 162 GLN A C 1
ATOM 1219 O O . GLN A 1 162 ? -2.506 14.221 -6.728 1.00 98.62 162 GLN A O 1
ATOM 1224 N N . ARG A 1 163 ? -1.835 12.635 -8.164 1.00 98.62 163 ARG A N 1
ATOM 1225 C CA . ARG A 1 163 ? -2.429 11.522 -7.407 1.00 98.62 163 ARG A CA 1
ATOM 1226 C C . ARG A 1 163 ? -1.845 11.395 -5.998 1.00 98.62 163 ARG A C 1
ATOM 1228 O O . ARG A 1 163 ? -2.598 11.110 -5.075 1.00 98.62 163 ARG A O 1
ATOM 1235 N N . SER A 1 164 ? -0.545 11.646 -5.805 1.00 98.38 164 SER A N 1
ATOM 1236 C CA . SER A 1 164 ? 0.063 11.704 -4.462 1.00 98.38 164 SER A CA 1
ATOM 1237 C C . SER A 1 164 ? -0.634 12.756 -3.598 1.00 98.38 164 SER A C 1
ATOM 1239 O O . SER A 1 164 ? -1.174 12.419 -2.547 1.00 98.38 164 SER A O 1
ATOM 1241 N N . GLN A 1 165 ? -0.751 13.989 -4.102 1.00 98.75 165 GLN A N 1
ATOM 1242 C CA . GLN A 1 165 ? -1.418 15.100 -3.412 1.00 98.75 165 GLN A CA 1
ATOM 1243 C C . GLN A 1 165 ? -2.896 14.801 -3.110 1.00 98.75 165 GLN A C 1
ATOM 1245 O O . GLN A 1 165 ? -3.380 15.107 -2.022 1.00 98.75 165 GLN A O 1
ATOM 1250 N N . GLU A 1 166 ? -3.612 14.152 -4.031 1.00 98.44 166 GLU A N 1
ATOM 1251 C CA . GLU A 1 166 ? -4.985 13.685 -3.802 1.00 98.44 166 GLU A CA 1
ATOM 1252 C C . GLU A 1 166 ? -5.044 12.623 -2.687 1.00 98.44 166 GLU A C 1
ATOM 1254 O O . GLU A 1 166 ? -5.907 12.700 -1.810 1.00 98.44 166 GLU A O 1
ATOM 1259 N N . THR A 1 167 ? -4.107 11.666 -2.652 1.00 98.38 167 THR A N 1
ATOM 1260 C CA . THR A 1 167 ? -4.046 10.670 -1.566 1.00 98.38 167 THR A CA 1
ATOM 1261 C C . THR A 1 167 ? -3.662 11.281 -0.219 1.00 98.38 167 THR A C 1
ATOM 1263 O O . THR A 1 167 ? -4.221 10.877 0.798 1.00 98.38 167 THR A O 1
ATOM 1266 N N . GLU A 1 168 ? -2.770 12.272 -0.193 1.00 98.56 168 GLU A N 1
ATOM 1267 C CA . GLU A 1 168 ? -2.383 13.023 1.008 1.00 98.56 168 GLU A CA 1
ATOM 1268 C C . GLU A 1 168 ? -3.579 13.823 1.554 1.00 98.56 168 GLU A C 1
ATOM 1270 O O . GLU A 1 168 ? -3.923 13.709 2.732 1.00 98.56 168 GLU A O 1
ATOM 1275 N N . ALA A 1 169 ? -4.312 14.528 0.685 1.00 98.62 169 ALA A N 1
ATOM 1276 C CA . ALA A 1 169 ? -5.524 15.256 1.062 1.00 98.62 169 ALA A CA 1
ATOM 1277 C C . ALA A 1 169 ? -6.630 14.330 1.610 1.00 98.62 169 ALA A C 1
ATOM 1279 O O . ALA A 1 169 ? -7.307 14.672 2.584 1.00 98.62 169 ALA A O 1
ATOM 1280 N N . LEU A 1 170 ? -6.806 13.137 1.030 1.00 98.69 170 LEU A N 1
ATOM 1281 C CA . LEU A 1 170 ? -7.736 12.125 1.547 1.00 98.69 170 LEU A CA 1
ATOM 1282 C C . LEU A 1 170 ? -7.277 11.545 2.897 1.00 98.69 170 LEU A C 1
ATOM 1284 O O . LEU A 1 170 ? -8.110 11.312 3.776 1.00 98.69 170 LEU A O 1
ATOM 1288 N N . GLN A 1 171 ? -5.969 11.354 3.102 1.00 98.56 171 GLN A N 1
ATOM 1289 C CA . GLN A 1 171 ? -5.413 10.935 4.393 1.00 98.56 171 GLN A CA 1
ATOM 1290 C C . GLN A 1 171 ? -5.659 11.988 5.482 1.00 98.56 171 GLN A C 1
ATOM 1292 O O . GLN A 1 171 ? -6.083 11.630 6.582 1.00 98.56 171 GLN A O 1
ATOM 1297 N N . GLU A 1 172 ? -5.486 13.279 5.184 1.00 98.62 172 GLU A N 1
ATOM 1298 C CA . GLU A 1 172 ? -5.842 14.357 6.114 1.00 98.62 172 GLU A CA 1
ATOM 1299 C C . GLU A 1 172 ? -7.334 14.349 6.471 1.00 98.62 172 GLU A C 1
ATOM 1301 O O . GLU A 1 172 ? -7.698 14.472 7.643 1.00 98.62 172 GLU A O 1
ATOM 1306 N N . GLN A 1 173 ? -8.220 14.191 5.481 1.00 98.62 173 GLN A N 1
ATOM 1307 C CA . GLN A 1 173 ? -9.664 14.110 5.721 1.00 98.62 173 GLN A CA 1
ATOM 1308 C C . GLN A 1 173 ? -10.018 12.921 6.624 1.00 98.62 173 GLN A C 1
ATOM 1310 O O . GLN A 1 173 ? -10.797 13.079 7.568 1.00 98.62 173 GLN A O 1
ATOM 1315 N N . LEU A 1 174 ? -9.401 11.757 6.396 1.00 98.56 174 LEU A N 1
ATOM 1316 C CA . LEU A 1 174 ? -9.560 10.581 7.249 1.00 98.56 174 LEU A CA 1
ATOM 1317 C C . LEU A 1 174 ? -9.082 10.848 8.684 1.00 98.56 174 LEU A C 1
ATOM 1319 O O . LEU A 1 174 ? -9.805 10.535 9.628 1.00 98.56 174 LEU A O 1
ATOM 1323 N N . GLN A 1 175 ? -7.911 11.465 8.873 1.00 98.69 175 GLN A N 1
ATOM 1324 C CA . GLN A 1 175 ? -7.392 11.808 10.205 1.00 98.69 175 GLN A CA 1
ATOM 1325 C C . GLN A 1 175 ? -8.331 12.764 10.959 1.00 98.69 175 GLN A C 1
ATOM 1327 O O . GLN A 1 175 ? -8.643 12.531 12.130 1.00 98.69 175 GLN A O 1
ATOM 1332 N N . ARG A 1 176 ? -8.862 13.791 10.279 1.00 98.62 176 ARG A N 1
ATOM 1333 C CA . ARG A 1 176 ? -9.858 14.721 10.845 1.00 98.62 176 ARG A CA 1
ATOM 1334 C C . ARG A 1 176 ? -11.149 13.991 11.243 1.00 98.62 176 ARG A C 1
ATOM 1336 O O . ARG A 1 176 ? -11.667 14.215 12.336 1.00 98.62 176 ARG A O 1
ATOM 1343 N N . LEU A 1 177 ? -11.648 13.077 10.404 1.00 98.69 177 LEU A N 1
ATOM 1344 C CA . LEU A 1 177 ? -12.831 12.261 10.711 1.00 98.69 177 LEU A CA 1
ATOM 1345 C C . LEU A 1 177 ? -12.598 11.293 11.879 1.00 98.69 177 LEU A C 1
ATOM 1347 O O . LEU A 1 177 ? -13.494 11.123 12.706 1.00 98.69 177 LEU A O 1
ATOM 1351 N N . LEU A 1 178 ? -11.413 10.685 11.987 1.00 98.62 178 LEU A N 1
ATOM 1352 C CA . LEU A 1 178 ? -11.047 9.814 13.108 1.00 98.62 178 LEU A CA 1
ATOM 1353 C C . LEU A 1 178 ? -11.018 10.581 14.437 1.00 98.62 178 LEU A C 1
ATOM 1355 O O . LEU A 1 178 ? -11.548 10.076 15.430 1.00 98.62 178 LEU A O 1
ATOM 1359 N N . LEU A 1 179 ? -10.486 11.809 14.450 1.00 98.81 179 LEU A N 1
ATOM 1360 C CA . LEU A 1 179 ? -10.508 12.685 15.626 1.00 98.81 179 LEU A CA 1
ATOM 1361 C C . LEU A 1 179 ? -11.951 12.994 16.064 1.00 98.81 179 LEU A C 1
ATOM 1363 O O . LEU A 1 179 ? -12.313 12.749 17.215 1.00 98.81 179 LEU A O 1
ATOM 1367 N N . VAL A 1 180 ? -12.808 13.430 15.133 1.00 98.75 180 VAL A N 1
ATOM 1368 C CA . VAL A 1 180 ? -14.232 13.693 15.417 1.00 98.75 180 VAL A CA 1
ATOM 1369 C C . VAL A 1 180 ? -14.956 12.420 15.878 1.00 98.75 180 VAL A C 1
ATOM 1371 O O . VAL A 1 180 ? -15.778 12.470 16.793 1.00 98.75 180 VAL A O 1
ATOM 1374 N N . ASN A 1 181 ? -14.638 11.251 15.311 1.00 98.62 181 ASN A N 1
ATOM 1375 C CA . ASN A 1 181 ? -15.221 9.980 15.744 1.00 98.62 181 ASN A CA 1
ATOM 1376 C C . ASN A 1 181 ? -14.818 9.628 17.188 1.00 98.62 181 ASN A C 1
ATOM 1378 O O . ASN A 1 181 ? -15.666 9.196 17.970 1.00 98.62 181 ASN A O 1
ATOM 1382 N N . ALA A 1 182 ? -13.556 9.856 17.563 1.00 98.62 182 ALA A N 1
ATOM 1383 C CA . ALA A 1 182 ? -13.073 9.669 18.929 1.00 98.62 182 ALA A CA 1
ATOM 1384 C C . ALA A 1 182 ? -13.758 10.632 19.916 1.00 98.62 182 ALA A C 1
ATOM 1386 O O . ALA A 1 182 ? -14.225 10.196 20.972 1.00 98.62 182 ALA A O 1
ATOM 1387 N N . GLU A 1 183 ? -13.912 11.909 19.552 1.00 98.69 183 GLU A N 1
ATOM 1388 C CA . GLU A 1 183 ? -14.673 12.876 20.349 1.00 98.69 183 GLU A CA 1
ATOM 1389 C C . GLU A 1 183 ? -16.129 12.452 20.558 1.00 98.69 183 GLU A C 1
ATOM 1391 O O . GLU A 1 183 ? -16.645 12.554 21.671 1.00 98.69 183 GLU A O 1
ATOM 1396 N N . LEU A 1 184 ? -16.810 11.979 19.508 1.00 98.75 184 LEU A N 1
ATOM 1397 C CA . LEU A 1 184 ? -18.201 11.528 19.599 1.00 98.75 184 LEU A CA 1
ATOM 1398 C C . LEU A 1 184 ? -18.338 10.297 20.505 1.00 98.75 184 LEU A C 1
ATOM 1400 O O . LEU A 1 184 ? -19.255 10.251 21.325 1.00 98.75 184 LEU A O 1
ATOM 1404 N N . ARG A 1 185 ? -17.400 9.340 20.436 1.00 98.62 185 ARG A N 1
ATOM 1405 C CA . ARG A 1 185 ? -17.344 8.203 21.374 1.00 98.62 185 ARG A CA 1
ATOM 1406 C C . ARG A 1 185 ? -17.132 8.668 22.815 1.00 98.62 185 ARG A C 1
ATOM 1408 O O . ARG A 1 185 ? -17.796 8.159 23.715 1.00 98.62 185 ARG A O 1
ATOM 1415 N N . HIS A 1 186 ? -16.254 9.647 23.041 1.00 98.75 186 HIS A N 1
ATOM 1416 C CA . HIS A 1 186 ? -16.020 10.205 24.373 1.00 98.75 186 HIS A CA 1
ATOM 1417 C C . HIS A 1 186 ? -17.257 10.942 24.915 1.00 98.75 186 HIS A C 1
ATOM 1419 O O . HIS A 1 186 ? -17.680 10.683 26.041 1.00 98.75 186 HIS A O 1
ATOM 1425 N N . LYS A 1 187 ? -17.898 11.784 24.093 1.00 98.69 187 LYS A N 1
ATOM 1426 C CA . LYS A 1 187 ? -19.162 12.473 24.415 1.00 98.69 187 LYS A CA 1
ATOM 1427 C C . LYS A 1 187 ? -20.270 11.466 24.753 1.00 98.69 187 LYS A C 1
ATOM 1429 O O . LYS A 1 187 ? -20.940 11.622 25.772 1.00 98.69 187 LYS A O 1
ATOM 1434 N N . LEU A 1 188 ? -20.408 10.387 23.976 1.00 98.62 188 LEU A N 1
ATOM 1435 C CA . LEU A 1 188 ? -21.353 9.301 24.259 1.00 98.62 188 LEU A CA 1
ATOM 1436 C C . LEU A 1 188 ? -21.049 8.600 25.594 1.00 98.62 188 LEU A C 1
ATOM 1438 O O . LEU A 1 188 ? -21.960 8.403 26.395 1.00 98.62 188 LEU A O 1
ATOM 1442 N N . ALA A 1 189 ? -19.786 8.260 25.868 1.00 98.56 189 ALA A N 1
ATOM 1443 C CA . ALA A 1 189 ? -19.383 7.625 27.126 1.00 98.56 189 ALA A CA 1
ATOM 1444 C C . ALA A 1 189 ? -19.624 8.533 28.348 1.00 98.56 189 ALA A C 1
ATOM 1446 O O . ALA A 1 189 ? -20.057 8.053 29.400 1.00 98.56 189 ALA A O 1
ATOM 1447 N N . ALA A 1 190 ? -19.406 9.844 28.207 1.00 98.62 190 ALA A N 1
ATOM 1448 C CA . ALA A 1 190 ? -19.717 10.831 29.237 1.00 98.62 190 ALA A CA 1
ATOM 1449 C C . ALA A 1 190 ? -21.229 10.893 29.521 1.00 98.62 190 ALA A C 1
ATOM 1451 O O . ALA A 1 190 ? -21.633 10.753 30.675 1.00 98.62 190 ALA A O 1
ATOM 1452 N N . VAL A 1 191 ? -22.069 10.998 28.484 1.00 98.69 191 VAL A N 1
ATOM 1453 C CA . VAL A 1 191 ? -23.541 11.002 28.617 1.00 98.69 191 VAL A CA 1
ATOM 1454 C C . VAL A 1 191 ? -24.060 9.687 29.215 1.00 98.69 191 VAL A C 1
ATOM 1456 O O . VAL A 1 191 ? -24.891 9.708 30.121 1.00 98.69 191 VAL A O 1
ATOM 1459 N N . GLN A 1 192 ? -23.536 8.533 28.790 1.00 98.56 192 GLN A N 1
ATOM 1460 C CA . GLN A 1 192 ? -23.889 7.233 29.379 1.00 98.56 192 GLN A CA 1
ATOM 1461 C C . GLN A 1 192 ? -23.512 7.145 30.866 1.00 98.56 192 GLN A C 1
ATOM 1463 O O . GLN A 1 192 ? -24.263 6.580 31.661 1.00 98.56 192 GLN A O 1
ATOM 1468 N N . SER A 1 193 ? -22.369 7.715 31.255 1.00 98.44 193 SER A N 1
ATOM 1469 C CA . SER A 1 193 ? -21.924 7.757 32.653 1.00 98.44 193 SER A CA 1
ATOM 1470 C C . SER A 1 193 ? -22.788 8.698 33.500 1.00 98.44 193 SER A C 1
ATOM 1472 O O . SER A 1 193 ? -23.142 8.356 34.626 1.00 98.44 193 SER A O 1
ATOM 1474 N N . GLN A 1 194 ? -23.188 9.847 32.944 1.00 98.44 194 GLN A N 1
ATOM 1475 C CA . GLN A 1 194 ? -24.134 10.775 33.572 1.00 98.44 194 GLN A CA 1
ATOM 1476 C C . GLN A 1 194 ? -25.507 10.125 33.785 1.00 98.44 194 GLN A C 1
ATOM 1478 O O . GLN A 1 194 ? -26.053 10.232 34.881 1.00 98.44 194 GLN A O 1
ATOM 1483 N N . LEU A 1 195 ? -26.032 9.404 32.786 1.00 98.56 195 LEU A N 1
ATOM 1484 C CA . LEU A 1 195 ? -27.313 8.694 32.876 1.00 98.56 195 LEU A CA 1
ATOM 1485 C C . LEU A 1 195 ? -27.301 7.611 33.965 1.00 98.56 195 LEU A C 1
ATOM 1487 O O . LEU A 1 195 ? -28.246 7.523 34.746 1.00 98.56 195 LEU A O 1
ATOM 1491 N N . ARG A 1 196 ? -26.222 6.819 34.056 1.00 98.38 196 ARG A N 1
ATOM 1492 C CA . ARG A 1 196 ? -26.048 5.828 35.135 1.00 98.38 196 ARG A CA 1
ATOM 1493 C C . ARG A 1 196 ? -26.047 6.507 36.500 1.00 98.38 196 ARG A C 1
ATOM 1495 O O . ARG A 1 196 ? -26.902 6.204 37.316 1.00 98.38 196 ARG A O 1
ATOM 1502 N N . ALA A 1 197 ? -25.203 7.521 36.689 1.00 98.06 197 ALA A N 1
ATOM 1503 C CA . ALA A 1 197 ? -25.138 8.254 37.950 1.00 98.06 197 ALA A CA 1
ATOM 1504 C C . ALA A 1 197 ? -26.452 8.985 38.306 1.00 98.06 197 ALA A C 1
ATOM 1506 O O . ALA A 1 197 ? -26.708 9.247 39.479 1.00 98.06 197 ALA A O 1
ATOM 1507 N N . ALA A 1 198 ? -27.278 9.375 37.330 1.00 98.00 198 ALA A N 1
ATOM 1508 C CA . ALA A 1 198 ? -28.613 9.918 37.589 1.00 98.00 198 ALA A CA 1
ATOM 1509 C C . ALA A 1 198 ? -29.562 8.830 38.121 1.00 98.00 198 ALA A C 1
ATOM 1511 O O . ALA A 1 198 ? -30.166 9.023 39.173 1.00 98.00 198 ALA A O 1
ATOM 1512 N N . ARG A 1 199 ? -29.604 7.667 37.458 1.00 98.06 199 ARG A N 1
ATOM 1513 C CA . ARG A 1 199 ? -30.389 6.497 37.881 1.00 98.06 199 ARG A CA 1
ATOM 1514 C C . ARG A 1 199 ? -29.953 5.948 39.242 1.00 98.06 199 ARG A C 1
ATOM 1516 O O . ARG A 1 199 ? -30.795 5.571 40.049 1.00 98.06 199 ARG A O 1
ATOM 1523 N N . ASP A 1 200 ? -28.651 5.918 39.513 1.00 96.94 200 ASP A N 1
ATOM 1524 C CA . ASP A 1 200 ? -28.121 5.450 40.795 1.00 96.94 200 ASP A CA 1
ATOM 1525 C C . ASP A 1 200 ? -28.627 6.356 41.933 1.00 96.94 200 ASP A C 1
ATOM 1527 O O . ASP A 1 200 ? -29.198 5.855 42.901 1.00 96.94 200 ASP A O 1
ATOM 1531 N N . ARG A 1 201 ? -28.551 7.688 41.764 1.00 97.25 201 ARG A N 1
ATOM 1532 C CA . ARG A 1 201 ? -29.103 8.677 42.715 1.00 97.25 201 ARG A CA 1
ATOM 1533 C C . ARG A 1 201 ? -30.619 8.581 42.872 1.00 97.25 201 ARG A C 1
ATOM 1535 O O . ARG A 1 201 ? -31.114 8.751 43.982 1.00 97.25 201 ARG A O 1
ATOM 1542 N N . GLU A 1 202 ? -31.348 8.328 41.787 1.00 96.94 202 GLU A N 1
ATOM 1543 C CA . GLU A 1 202 ? -32.791 8.076 41.830 1.00 96.94 202 GLU A CA 1
ATOM 1544 C C . GLU A 1 202 ? -33.083 6.857 42.715 1.00 96.94 202 GLU A C 1
ATOM 1546 O O . GLU A 1 202 ? -33.777 7.010 43.720 1.00 96.94 202 GLU A O 1
ATOM 1551 N N . SER A 1 203 ? -32.424 5.719 42.465 1.00 95.31 203 SER A N 1
ATOM 1552 C CA . SER A 1 203 ? -32.585 4.494 43.264 1.00 95.31 203 SER A CA 1
ATOM 1553 C C . SER A 1 203 ? -32.135 4.645 44.726 1.00 95.31 203 SER A C 1
ATOM 1555 O O . SER A 1 203 ? -32.730 4.065 45.631 1.00 95.31 203 SER A O 1
ATOM 1557 N N . GLU A 1 204 ? -31.113 5.461 45.003 1.00 94.94 204 GLU A N 1
ATOM 1558 C CA . GLU A 1 204 ? -30.738 5.833 46.371 1.00 94.94 204 GLU A CA 1
ATOM 1559 C C . GLU A 1 204 ? -31.804 6.714 47.037 1.00 94.94 204 GLU A C 1
ATOM 1561 O O . GLU A 1 204 ? -32.051 6.571 48.235 1.00 94.94 204 GLU A O 1
ATOM 1566 N N . SER A 1 205 ? -32.447 7.618 46.292 1.00 93.12 205 SER A N 1
ATOM 1567 C CA . SER A 1 205 ? -33.543 8.447 46.805 1.00 93.12 205 SER A CA 1
ATOM 1568 C C . SER A 1 205 ? -34.816 7.634 47.064 1.00 93.12 205 SER A C 1
ATOM 1570 O O . SER A 1 205 ? -35.489 7.874 48.065 1.00 93.12 205 SER A O 1
ATOM 1572 N N . GLU A 1 206 ? -35.108 6.637 46.225 1.00 92.88 206 GLU A N 1
ATOM 1573 C CA . GLU A 1 206 ? -36.200 5.675 46.408 1.00 92.88 206 GLU A CA 1
ATOM 1574 C C . GLU A 1 206 ? -35.970 4.841 47.668 1.00 92.88 206 GLU A C 1
ATOM 1576 O O . GLU A 1 206 ? -36.784 4.907 48.583 1.00 92.88 206 GLU A O 1
ATOM 1581 N N . ARG A 1 207 ? -34.797 4.207 47.808 1.00 92.50 207 ARG A N 1
ATOM 1582 C CA . ARG A 1 207 ? -34.419 3.466 49.027 1.00 92.50 207 ARG A CA 1
ATOM 1583 C C . ARG A 1 207 ? -34.480 4.320 50.293 1.00 92.50 207 ARG A C 1
ATOM 1585 O O . ARG A 1 207 ? -34.872 3.825 51.344 1.00 92.50 207 ARG A O 1
ATOM 1592 N N . ARG A 1 208 ? -34.097 5.603 50.227 1.00 90.44 208 ARG A N 1
ATOM 1593 C CA . ARG A 1 208 ? -34.222 6.537 51.365 1.00 90.44 208 ARG A CA 1
ATOM 1594 C C . ARG A 1 208 ? -35.684 6.823 51.716 1.00 90.44 208 ARG A C 1
ATOM 1596 O O . ARG A 1 208 ? -35.992 6.940 52.898 1.00 90.44 208 ARG A O 1
ATOM 1603 N N . ARG A 1 209 ? -36.575 6.933 50.723 1.00 89.69 209 ARG A N 1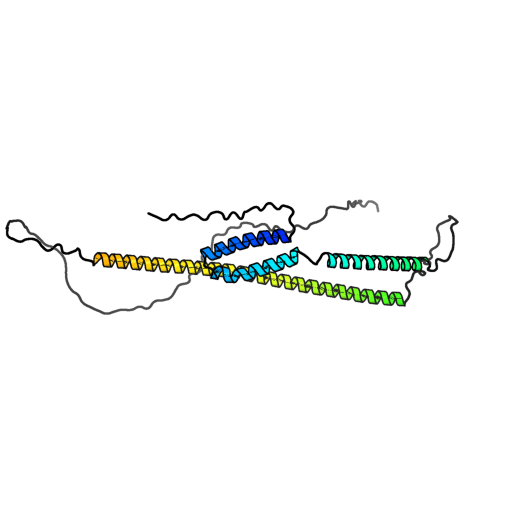
ATOM 1604 C CA . ARG A 1 209 ? -38.025 7.084 50.943 1.00 89.69 209 ARG A CA 1
ATOM 1605 C C . ARG A 1 209 ? -38.617 5.809 51.539 1.00 89.69 209 ARG A C 1
ATOM 1607 O O . ARG A 1 209 ? -39.274 5.896 52.567 1.00 89.69 209 ARG A O 1
ATOM 1614 N N . GLU A 1 210 ? -38.321 4.647 50.963 1.00 85.25 210 GLU A N 1
ATOM 1615 C CA . GLU A 1 210 ? -38.754 3.332 51.458 1.00 85.25 210 GLU A CA 1
ATOM 1616 C C . GLU A 1 210 ? -38.291 3.090 52.902 1.00 85.25 210 GLU A C 1
ATOM 1618 O O . GLU A 1 210 ? -39.111 2.799 53.762 1.00 85.25 210 GLU A O 1
ATOM 1623 N N . ALA A 1 211 ? -37.018 3.347 53.221 1.00 86.06 211 ALA A N 1
ATOM 1624 C CA . ALA A 1 211 ? -36.488 3.235 54.584 1.00 86.06 211 ALA A CA 1
ATOM 1625 C C . ALA A 1 211 ? -37.057 4.268 55.583 1.00 86.06 211 ALA A C 1
ATOM 1627 O O . ALA A 1 211 ? -36.830 4.140 56.782 1.00 86.06 211 ALA A O 1
ATOM 1628 N N . THR A 1 212 ? -37.767 5.297 55.105 1.00 82.62 212 THR A N 1
ATOM 1629 C CA . THR A 1 212 ? -38.529 6.242 55.946 1.00 82.62 212 THR A CA 1
ATOM 1630 C C . THR A 1 212 ? -39.997 5.808 56.099 1.00 82.62 212 THR A C 1
ATOM 1632 O O . THR A 1 212 ? -40.690 6.299 56.987 1.00 82.62 212 THR A O 1
ATOM 1635 N N . LEU A 1 213 ? -40.479 4.910 55.232 1.00 74.44 213 LEU A N 1
ATOM 1636 C CA . LEU A 1 213 ? -41.851 4.395 55.206 1.00 74.44 213 LEU A CA 1
ATOM 1637 C C . LEU A 1 213 ? -41.989 3.011 55.857 1.00 74.44 213 LEU A C 1
ATOM 1639 O O . LEU A 1 213 ? -43.070 2.708 56.350 1.00 74.44 213 LEU A O 1
ATOM 1643 N N . GLU A 1 214 ? -40.923 2.205 55.894 1.00 53.47 214 GLU A N 1
ATOM 1644 C CA . GLU A 1 214 ? -40.837 0.979 56.699 1.00 53.47 214 GLU A CA 1
ATOM 1645 C C . GLU A 1 214 ? -40.965 1.329 58.196 1.00 53.47 214 GLU A C 1
ATOM 1647 O O . GLU A 1 214 ? -40.068 1.971 58.757 1.00 53.47 214 GLU A O 1
ATOM 1652 N N . PRO A 1 215 ? -42.067 0.949 58.870 1.00 56.59 215 PRO A N 1
ATOM 1653 C CA . PRO A 1 215 ? -42.265 1.273 60.273 1.00 56.59 215 PRO A CA 1
ATOM 1654 C C . PRO A 1 215 ? -41.414 0.361 61.164 1.00 56.59 215 PRO A C 1
ATOM 1656 O O . PRO A 1 215 ? -41.138 -0.793 60.837 1.00 56.59 215 PRO A O 1
ATOM 1659 N N . ALA A 1 216 ? -41.023 0.869 62.336 1.00 55.69 216 ALA A N 1
ATOM 1660 C CA . ALA A 1 216 ? -40.342 0.061 63.345 1.00 55.69 216 ALA A CA 1
ATOM 1661 C C . ALA A 1 216 ? -41.186 -1.182 63.709 1.00 55.69 216 ALA A C 1
ATOM 1663 O O . ALA A 1 216 ? -42.408 -1.061 63.829 1.00 55.69 216 ALA A O 1
ATOM 1664 N N . PRO A 1 217 ? -40.570 -2.363 63.919 1.00 54.16 217 PRO A N 1
ATOM 1665 C CA . PRO A 1 217 ? -41.317 -3.576 64.226 1.00 54.16 217 PRO A CA 1
ATOM 1666 C C . PRO A 1 217 ? -42.080 -3.411 65.544 1.00 54.16 217 PRO A C 1
ATOM 1668 O O . PRO A 1 217 ? -41.490 -3.060 66.569 1.00 54.16 217 PRO A O 1
ATOM 1671 N N . GLU A 1 218 ? -43.385 -3.689 65.517 1.00 49.75 218 GLU A N 1
ATOM 1672 C CA . GLU A 1 218 ? -44.274 -3.587 66.676 1.00 49.75 218 GLU A CA 1
ATOM 1673 C C . GLU A 1 218 ? -43.846 -4.538 67.807 1.00 49.75 218 GLU A C 1
ATOM 1675 O O . GLU A 1 218 ? -44.283 -5.686 67.895 1.00 49.75 218 GLU A O 1
ATOM 1680 N N . GLN A 1 219 ? -43.041 -4.041 68.748 1.00 46.88 219 GLN A N 1
ATOM 1681 C CA . GLN A 1 219 ? -42.910 -4.651 70.073 1.00 46.88 219 GLN A CA 1
ATOM 1682 C C . GLN A 1 219 ? -44.117 -4.270 70.939 1.00 46.88 219 GLN A C 1
ATOM 1684 O O . GLN A 1 219 ? -44.008 -3.526 71.910 1.00 46.88 219 GLN A O 1
ATOM 1689 N N . ALA A 1 220 ? -45.287 -4.793 70.569 1.00 50.47 220 ALA A N 1
ATOM 1690 C CA . ALA A 1 220 ? -46.557 -4.556 71.248 1.00 50.47 220 ALA A CA 1
ATOM 1691 C C . ALA A 1 220 ? -47.139 -5.855 71.834 1.00 50.47 220 ALA A C 1
ATOM 1693 O O . ALA A 1 220 ? -48.234 -6.281 71.474 1.00 50.47 220 ALA A O 1
ATOM 1694 N N . GLN A 1 221 ? -46.422 -6.491 72.769 1.00 46.97 221 GLN A N 1
ATOM 1695 C CA . GLN A 1 221 ? -46.991 -7.549 73.616 1.00 46.97 221 GLN A CA 1
ATOM 1696 C C . GLN A 1 221 ? -46.317 -7.599 74.996 1.00 46.97 221 GLN A C 1
ATOM 1698 O O . GLN A 1 221 ? -45.286 -8.241 75.183 1.00 46.97 221 GLN A O 1
ATOM 1703 N N . GLY A 1 222 ? -46.926 -6.934 75.986 1.00 40.12 222 GLY A N 1
ATOM 1704 C CA . GLY A 1 222 ? -46.483 -7.033 77.378 1.00 40.12 222 GLY A CA 1
ATOM 1705 C C . GLY A 1 222 ? -47.051 -5.984 78.337 1.00 40.12 222 GLY A C 1
ATOM 1706 O O . GLY A 1 222 ? -46.383 -4.997 78.587 1.00 40.12 222 GLY A O 1
ATOM 1707 N N . GLN A 1 223 ? -48.205 -6.296 78.950 1.00 44.28 223 GLN A N 1
ATOM 1708 C CA . GLN A 1 223 ? -48.639 -5.844 80.294 1.00 44.28 223 GLN A CA 1
ATOM 1709 C C . GLN A 1 223 ? -48.927 -4.321 80.446 1.00 44.28 223 GLN A C 1
ATOM 1711 O O . GLN A 1 223 ? -48.042 -3.490 80.338 1.00 44.28 223 GLN A O 1
ATOM 1716 N N . ALA A 1 224 ? -50.178 -3.855 80.555 1.00 46.16 224 ALA A N 1
ATOM 1717 C CA . ALA A 1 224 ? -51.188 -4.040 81.617 1.00 46.16 224 ALA A CA 1
ATOM 1718 C C . ALA A 1 224 ? -51.062 -3.064 82.816 1.00 46.16 224 ALA A C 1
ATOM 1720 O O . ALA A 1 224 ? -49.981 -2.851 83.345 1.00 46.16 224 ALA A O 1
ATOM 1721 N N . ALA A 1 225 ? -52.232 -2.585 83.274 1.00 36.16 225 ALA A N 1
ATOM 1722 C CA . ALA A 1 225 ? -52.515 -1.736 84.446 1.00 36.16 225 ALA A CA 1
ATOM 1723 C C . ALA A 1 225 ? -52.250 -0.209 84.349 1.00 36.16 225 ALA A C 1
ATOM 1725 O O . ALA A 1 225 ? -51.129 0.270 84.232 1.00 36.16 225 ALA A O 1
ATOM 1726 N N . ALA A 1 226 ? -53.341 0.549 84.502 1.00 37.09 226 ALA A N 1
ATOM 1727 C CA . ALA A 1 226 ? -53.389 1.945 84.963 1.00 37.09 226 ALA A CA 1
ATOM 1728 C C . ALA A 1 226 ? -53.722 1.952 86.485 1.00 37.09 226 ALA A C 1
ATOM 1730 O O . ALA A 1 226 ? -53.865 0.859 87.042 1.00 37.09 226 ALA A O 1
ATOM 1731 N N . PRO A 1 227 ? -53.977 3.091 87.173 1.00 60.97 227 PRO A N 1
ATOM 1732 C CA . PRO A 1 227 ? -53.783 4.504 86.817 1.00 60.97 227 PRO A CA 1
ATOM 1733 C C . PRO A 1 227 ? -52.955 5.289 87.871 1.00 60.97 227 PRO A C 1
ATOM 1735 O O . PRO A 1 227 ? -52.625 4.770 88.934 1.00 60.97 227 PRO A O 1
ATOM 1738 N N . GLY A 1 228 ? -52.680 6.575 87.626 1.00 30.92 228 GLY A N 1
ATOM 1739 C CA . GLY A 1 228 ? -52.085 7.468 88.630 1.00 30.92 228 GLY A CA 1
ATOM 1740 C C . GLY A 1 228 ? -52.193 8.941 88.237 1.00 30.92 228 GLY A C 1
ATOM 1741 O O . GLY A 1 228 ? -51.621 9.356 87.234 1.00 30.92 228 GLY A O 1
ATOM 1742 N N . CYS A 1 229 ? -52.952 9.719 89.007 1.00 33.88 229 CYS A N 1
ATOM 1743 C CA . CYS A 1 229 ? -53.068 11.168 88.839 1.00 33.88 229 CYS A CA 1
ATOM 1744 C C . CYS A 1 229 ? -51.893 11.892 89.507 1.00 33.88 229 CYS A C 1
ATOM 1746 O O . CYS A 1 229 ? -51.430 11.418 90.536 1.00 33.88 229 CYS A O 1
ATOM 1748 N N . GLU A 1 230 ? -51.511 13.055 88.964 1.00 33.81 230 GLU A N 1
ATOM 1749 C CA . GLU A 1 230 ? -51.106 14.319 89.627 1.00 33.81 230 GLU A CA 1
ATOM 1750 C C . GLU A 1 230 ? -50.181 15.129 88.683 1.00 33.81 230 GLU A C 1
ATOM 1752 O O . GLU A 1 230 ? -49.493 14.543 87.857 1.00 33.81 230 GLU A O 1
ATOM 1757 N N . GLN A 1 231 ? -50.055 16.461 88.725 1.00 34.25 231 GLN A N 1
ATOM 1758 C CA . GLN A 1 231 ? -50.914 17.570 89.177 1.00 34.25 231 GLN A CA 1
ATOM 1759 C C . GLN A 1 231 ? -50.156 18.880 88.841 1.00 34.25 231 GLN A C 1
ATOM 1761 O O . GLN A 1 231 ? -48.949 18.919 89.053 1.00 34.25 231 GLN A O 1
ATOM 1766 N N . ARG A 1 232 ? -50.860 19.964 88.443 1.00 34.88 232 ARG A N 1
ATOM 1767 C CA . ARG A 1 232 ? -50.322 21.340 88.221 1.00 34.88 232 ARG A CA 1
ATOM 1768 C C . ARG A 1 232 ? -49.316 21.480 87.046 1.00 34.88 232 ARG A C 1
ATOM 1770 O O . ARG A 1 232 ? -48.634 20.533 86.697 1.00 34.88 232 ARG A O 1
ATOM 1777 N N . GLN A 1 233 ? -49.155 22.633 86.387 1.00 35.28 233 GLN A N 1
ATOM 1778 C CA . GLN A 1 233 ? -49.691 23.991 86.599 1.00 35.28 233 GLN A CA 1
ATOM 1779 C C . GLN A 1 233 ? -49.752 24.733 85.245 1.00 35.28 233 GLN A C 1
ATOM 1781 O O . GLN A 1 233 ? -48.752 24.737 84.534 1.00 35.28 233 GLN A O 1
ATOM 1786 N N . GLU A 1 234 ? -50.862 25.408 84.931 1.00 38.28 234 GLU A N 1
ATOM 1787 C CA . GLU A 1 234 ? -50.849 26.578 84.029 1.00 38.28 234 GLU A CA 1
ATOM 1788 C C . GLU A 1 234 ? -50.672 27.861 84.867 1.00 38.28 234 GLU A C 1
ATOM 1790 O O . GLU A 1 234 ? -50.871 27.823 86.089 1.00 38.28 234 GLU A O 1
ATOM 1795 N N . PRO A 1 235 ? -50.193 28.958 84.256 1.00 48.03 235 PRO A N 1
ATOM 1796 C CA . PRO A 1 235 ? -51.110 29.999 83.752 1.00 48.03 235 PRO A CA 1
ATOM 1797 C C . PRO A 1 235 ? -50.741 30.467 82.316 1.00 48.03 235 PRO A C 1
ATOM 1799 O O . PRO A 1 235 ? -49.593 30.348 81.897 1.00 48.03 235 PRO A O 1
ATOM 1802 N N . GLU A 1 236 ? -51.683 30.857 81.444 1.00 37.78 236 GLU A N 1
ATOM 1803 C CA . GLU A 1 236 ? -52.389 32.165 81.399 1.00 37.78 236 GLU A CA 1
ATOM 1804 C C . GLU A 1 236 ? -51.458 33.396 81.549 1.00 37.78 236 GLU A C 1
ATOM 1806 O O . GLU A 1 236 ? -50.643 33.434 82.461 1.00 37.78 236 GLU A O 1
ATOM 1811 N N . THR A 1 237 ? -51.508 34.501 80.788 1.00 32.69 237 THR A N 1
ATOM 1812 C CA . THR A 1 237 ? -52.144 34.938 79.513 1.00 32.69 237 THR A CA 1
ATOM 1813 C C . THR A 1 237 ? -51.157 35.969 78.858 1.00 32.69 237 THR A C 1
ATOM 1815 O O . THR A 1 237 ? -50.066 36.156 79.389 1.00 32.69 237 THR A O 1
ATOM 1818 N N . ALA A 1 238 ? -51.346 36.676 77.728 1.00 34.03 238 ALA A N 1
ATOM 1819 C CA . ALA A 1 238 ? -52.527 37.034 76.930 1.00 34.03 238 ALA A CA 1
ATOM 1820 C C . ALA A 1 238 ? -52.184 37.372 75.443 1.00 34.03 238 ALA A C 1
ATOM 1822 O O . ALA A 1 238 ? -51.151 36.983 74.909 1.00 34.03 238 ALA A O 1
ATOM 1823 N N . ALA A 1 239 ? -53.096 38.104 74.792 1.00 32.81 239 ALA A N 1
ATOM 1824 C CA . ALA A 1 239 ? -53.074 38.688 73.442 1.00 32.81 239 ALA A CA 1
ATOM 1825 C C . ALA A 1 239 ? -51.890 39.665 73.162 1.00 32.81 239 ALA A C 1
ATOM 1827 O O . ALA A 1 239 ? -51.355 40.261 74.089 1.00 32.81 239 ALA A O 1
ATOM 1828 N N . ALA A 1 240 ? -51.483 39.960 71.915 1.00 34.50 240 ALA A N 1
ATOM 1829 C CA . ALA A 1 240 ? -52.360 40.330 70.796 1.00 34.50 240 ALA A CA 1
ATOM 1830 C C . ALA A 1 240 ? -51.711 40.302 69.390 1.00 34.50 240 ALA A C 1
ATOM 1832 O O . ALA A 1 240 ? -50.535 40.615 69.234 1.00 34.50 240 ALA A O 1
ATOM 1833 N N . GLY A 1 241 ? -52.557 40.082 68.370 1.00 33.97 241 GLY A N 1
ATOM 1834 C CA . GLY A 1 241 ? -52.291 40.374 66.949 1.00 33.97 241 GLY A CA 1
ATOM 1835 C C . GLY A 1 241 ? -51.560 39.269 66.159 1.00 33.97 241 GLY A C 1
ATOM 1836 O O . GLY A 1 241 ? -50.581 38.718 66.636 1.00 33.97 241 GLY A O 1
ATOM 1837 N N . THR A 1 242 ? -51.954 38.896 64.933 1.00 33.59 242 THR A N 1
ATOM 1838 C CA . THR A 1 242 ? -53.061 39.399 64.092 1.00 33.59 242 THR A CA 1
ATOM 1839 C C . THR A 1 242 ? -53.428 38.361 63.016 1.00 33.59 242 THR A C 1
ATOM 1841 O O . THR A 1 242 ? -52.537 37.833 62.364 1.00 33.59 242 THR A O 1
ATOM 1844 N N . GLY A 1 243 ? -54.726 38.149 62.762 1.00 31.95 243 GLY A N 1
ATOM 1845 C CA . GLY A 1 243 ? -55.251 37.796 61.430 1.00 31.95 243 GLY A CA 1
ATOM 1846 C C . GLY A 1 243 ? -54.966 36.405 60.833 1.00 31.95 243 GLY A C 1
ATOM 1847 O O . GLY A 1 243 ? -54.102 36.253 59.978 1.00 31.95 243 GLY A O 1
ATOM 1848 N N . ALA A 1 244 ? -55.842 35.444 61.129 1.00 36.69 244 ALA A N 1
ATOM 1849 C CA . ALA A 1 244 ? -56.430 34.578 60.089 1.00 36.69 244 ALA A CA 1
ATOM 1850 C C . ALA A 1 244 ? -57.714 35.280 59.545 1.00 36.69 244 ALA A C 1
ATOM 1852 O O . ALA A 1 244 ? -58.088 36.292 60.151 1.00 36.69 244 ALA A O 1
ATOM 1853 N N . PRO A 1 245 ? -58.449 34.803 58.506 1.00 50.25 245 PRO A N 1
ATOM 1854 C CA . PRO A 1 245 ? -58.356 33.505 57.810 1.00 50.25 245 PRO A CA 1
ATOM 1855 C C . PRO A 1 245 ? -58.550 33.565 56.263 1.00 50.25 245 PRO A C 1
ATOM 1857 O O . PRO A 1 245 ? -58.698 34.637 55.686 1.00 50.25 245 PRO A O 1
ATOM 1860 N N . GLY A 1 246 ? -58.671 32.396 55.609 1.00 31.09 246 GLY A N 1
ATOM 1861 C CA . GLY A 1 246 ? -59.509 32.238 54.402 1.00 31.09 246 GLY A CA 1
ATOM 1862 C C . GLY A 1 246 ? -58.821 31.830 53.088 1.00 31.09 246 GLY A C 1
ATOM 1863 O O . GLY A 1 246 ? -58.221 32.650 52.405 1.00 31.09 246 GLY A O 1
ATOM 1864 N N . THR A 1 247 ? -59.018 30.571 52.685 1.00 42.72 247 THR A N 1
ATOM 1865 C CA . THR A 1 247 ? -59.080 30.102 51.277 1.00 42.72 247 THR A CA 1
ATOM 1866 C C . THR A 1 247 ? -60.281 30.757 50.546 1.00 42.72 247 THR A C 1
ATOM 1868 O O . THR A 1 247 ? -61.207 31.161 51.257 1.00 42.72 247 THR A O 1
ATOM 1871 N N . PRO A 1 248 ? -60.349 30.882 49.187 1.00 45.84 248 PRO A N 1
ATOM 1872 C CA . PRO A 1 248 ? -60.163 29.788 48.212 1.00 45.84 248 PRO A CA 1
ATOM 1873 C C . PRO A 1 248 ? -59.577 30.200 46.817 1.00 45.84 248 PRO A C 1
ATOM 1875 O O . PRO A 1 248 ? -58.580 30.911 46.755 1.00 45.84 248 PRO A O 1
ATOM 1878 N N . GLU A 1 249 ? -60.130 29.661 45.718 1.00 35.44 249 GLU A N 1
ATOM 1879 C CA . GLU A 1 249 ? -59.506 29.372 44.407 1.00 35.44 249 GLU A CA 1
ATOM 1880 C C . GLU A 1 249 ? -59.566 30.451 43.284 1.00 35.44 249 GLU A C 1
ATOM 1882 O O . GLU A 1 249 ? -60.467 31.281 43.238 1.00 35.44 249 GLU A O 1
ATOM 1887 N N . ASP A 1 250 ? -58.664 30.260 42.301 1.00 36.12 250 ASP A N 1
ATOM 1888 C CA . ASP A 1 250 ? -58.747 30.494 40.831 1.00 36.12 250 ASP A CA 1
ATOM 1889 C C . ASP A 1 250 ? -58.726 31.922 40.188 1.00 36.12 250 ASP A C 1
ATOM 1891 O O . ASP A 1 250 ? -59.310 32.894 40.653 1.00 36.12 250 ASP A O 1
ATOM 1895 N N . ARG A 1 251 ? -58.101 31.959 38.991 1.00 33.69 251 ARG A N 1
ATOM 1896 C CA . ARG A 1 251 ? -58.111 32.954 37.879 1.00 33.69 251 ARG A CA 1
ATOM 1897 C C . ARG A 1 251 ? -57.248 34.228 37.930 1.00 33.69 251 ARG A C 1
ATOM 1899 O O . ARG A 1 251 ? -57.728 35.333 38.131 1.00 33.69 251 ARG A O 1
ATOM 1906 N N . GLY A 1 252 ? -56.019 34.081 37.422 1.00 33.03 252 GLY A N 1
ATOM 1907 C CA . GLY A 1 252 ? -55.767 34.334 35.988 1.00 33.03 252 GLY A CA 1
ATOM 1908 C C . GLY A 1 252 ? -55.394 35.749 35.504 1.00 33.03 252 GLY A C 1
ATOM 1909 O O . GLY A 1 252 ? -56.265 36.584 35.293 1.00 33.03 252 GLY A O 1
ATOM 1910 N N . ALA A 1 253 ? -54.124 35.930 35.104 1.00 31.31 253 ALA A N 1
ATOM 1911 C CA . ALA A 1 253 ? -53.717 36.795 33.984 1.00 31.31 253 ALA A CA 1
ATOM 1912 C C . ALA A 1 253 ? -52.303 36.435 33.465 1.00 31.31 253 ALA A C 1
ATOM 1914 O O . ALA A 1 253 ? -51.314 36.567 34.173 1.00 31.31 253 ALA A O 1
ATOM 1915 N N . ALA A 1 254 ? -52.264 35.958 32.215 1.00 35.19 254 ALA A N 1
ATOM 1916 C CA . ALA A 1 254 ? -51.289 36.210 31.139 1.00 35.19 254 ALA A CA 1
ATOM 1917 C C . ALA A 1 254 ? -49.805 36.548 31.450 1.00 35.19 254 ALA A C 1
ATOM 1919 O O . ALA A 1 254 ? -49.501 37.559 32.067 1.00 35.19 254 ALA A O 1
ATOM 1920 N N . HIS A 1 255 ? -48.863 35.856 30.787 1.00 36.91 255 HIS A N 1
ATOM 1921 C CA . HIS A 1 255 ? -48.286 36.315 29.503 1.00 36.91 255 HIS A CA 1
ATOM 1922 C C . HIS A 1 255 ? -47.297 35.295 28.883 1.00 36.91 255 HIS A C 1
ATOM 1924 O O . HIS A 1 255 ? -46.707 34.456 29.555 1.00 36.91 255 HIS A O 1
ATOM 1930 N N . ARG A 1 256 ? -47.168 35.355 27.551 1.00 41.28 256 ARG A N 1
ATOM 1931 C CA . ARG A 1 256 ? -46.419 34.443 26.659 1.00 41.28 256 ARG A CA 1
ATOM 1932 C C . ARG A 1 256 ? -44.929 34.849 26.559 1.00 41.28 256 ARG A C 1
ATOM 1934 O O . ARG A 1 256 ? -44.658 36.047 26.623 1.00 41.28 256 ARG A O 1
ATOM 1941 N N . PRO A 1 257 ? -43.967 33.923 26.357 1.00 47.56 257 PRO A N 1
ATOM 1942 C CA . PRO A 1 257 ? -42.539 34.264 26.349 1.00 47.56 257 PRO A CA 1
ATOM 1943 C C . PRO A 1 257 ? -42.063 34.909 25.030 1.00 47.56 257 PRO A C 1
ATOM 1945 O O . PRO A 1 257 ? -42.566 34.551 23.961 1.00 47.56 257 PRO A O 1
ATOM 1948 N N . PRO A 1 258 ? -41.034 35.777 25.073 1.00 47.31 258 PRO A N 1
ATOM 1949 C CA . PRO A 1 258 ? -40.178 36.106 23.935 1.00 47.31 258 PRO A CA 1
ATOM 1950 C C . PRO A 1 258 ? -38.864 35.291 23.942 1.00 47.31 258 PRO A C 1
ATOM 1952 O O . PRO A 1 258 ? -38.423 34.798 24.978 1.00 47.31 258 PRO A O 1
ATOM 1955 N N . GLY A 1 259 ? -38.252 35.137 22.763 1.00 38.88 259 GLY A N 1
ATOM 1956 C CA . GLY A 1 259 ? -37.097 34.259 22.524 1.00 38.88 259 GLY A CA 1
ATOM 1957 C C . GLY A 1 259 ? -35.710 34.819 22.905 1.00 38.88 259 GLY A C 1
ATOM 1958 O O . GLY A 1 259 ? -35.603 35.873 23.536 1.00 38.88 259 GLY A O 1
ATOM 1959 N N . PRO A 1 260 ? -34.627 34.114 22.518 1.00 47.09 260 PRO A N 1
ATOM 1960 C CA . PRO A 1 260 ? -33.265 34.428 22.942 1.00 47.09 260 PRO A CA 1
ATOM 1961 C C . PRO A 1 260 ? -32.734 35.708 22.285 1.00 47.09 260 PRO A C 1
ATOM 1963 O O . PRO A 1 260 ? -32.802 35.882 21.068 1.00 47.09 260 PRO A O 1
ATOM 1966 N N . ARG A 1 261 ? -32.145 36.594 23.095 1.00 35.72 261 ARG A N 1
ATOM 1967 C CA . ARG A 1 261 ? -31.432 37.778 22.604 1.00 35.72 261 ARG A CA 1
ATOM 1968 C C . ARG A 1 261 ? -29.998 37.422 22.230 1.00 35.72 261 ARG A C 1
ATOM 1970 O O . ARG A 1 261 ? -29.205 37.056 23.092 1.00 35.72 261 ARG A O 1
ATOM 1977 N N . ALA A 1 262 ? -29.652 37.633 20.965 1.00 40.97 262 ALA A N 1
ATOM 1978 C CA . ALA A 1 262 ? -28.279 37.950 20.606 1.00 40.97 262 ALA A CA 1
ATOM 1979 C C . ALA A 1 262 ? -27.943 39.366 21.111 1.00 40.97 262 ALA A C 1
ATOM 1981 O O . ALA A 1 262 ? -28.756 40.279 20.961 1.00 40.97 262 ALA A O 1
ATOM 1982 N N . SER A 1 263 ? -26.738 39.550 21.648 1.00 32.88 263 SER A N 1
ATOM 1983 C CA . SER A 1 263 ? -26.120 40.867 21.836 1.00 32.88 263 SER A CA 1
ATOM 1984 C C . SER A 1 263 ? -24.718 40.834 21.247 1.00 32.88 263 SER A C 1
ATOM 1986 O O . SER A 1 263 ? -23.956 39.896 21.476 1.00 32.88 263 SER A O 1
ATOM 1988 N N . ALA A 1 264 ? -24.409 41.841 20.439 1.00 34.50 264 ALA A N 1
ATOM 1989 C CA . ALA A 1 264 ? -23.156 41.941 19.710 1.00 34.50 264 ALA A CA 1
ATOM 1990 C C . ALA A 1 264 ? -22.041 42.587 20.547 1.00 34.50 264 ALA A C 1
ATOM 1992 O O . ALA A 1 264 ? -22.312 43.329 21.484 1.00 34.50 264 ALA A O 1
ATOM 1993 N N . ARG A 1 265 ? -20.801 42.334 20.106 1.00 32.97 265 ARG A N 1
ATOM 1994 C CA . ARG A 1 265 ? -19.622 43.220 20.154 1.00 32.97 265 ARG A CA 1
ATOM 1995 C C . ARG A 1 265 ? -19.508 44.211 21.326 1.00 32.97 265 ARG A C 1
ATOM 1997 O O . ARG A 1 265 ? -20.106 45.281 21.292 1.00 32.97 265 ARG A O 1
ATOM 2004 N N . SER A 1 266 ? -18.487 43.976 22.145 1.00 32.16 266 SER A N 1
ATOM 2005 C CA . SER A 1 266 ? -17.591 45.053 22.581 1.00 32.16 266 SER A CA 1
ATOM 2006 C C . SER A 1 266 ? -16.236 44.855 21.896 1.00 32.16 266 SER A C 1
ATOM 2008 O O . SER A 1 266 ? -15.622 43.799 22.033 1.00 32.16 266 SER A O 1
ATOM 2010 N N . HIS A 1 267 ? -15.794 45.840 21.114 1.00 36.19 267 HIS A N 1
ATOM 2011 C CA . HIS A 1 267 ? -14.389 45.991 20.723 1.00 36.19 267 HIS A CA 1
ATOM 2012 C C . HIS A 1 267 ? -13.729 46.912 21.747 1.00 36.19 267 HIS A C 1
ATOM 2014 O O . HIS A 1 267 ? -14.272 47.985 21.975 1.00 36.19 267 HIS A O 1
ATOM 2020 N N . GLU A 1 268 ? -12.580 46.515 22.296 1.00 35.34 268 GLU A N 1
ATOM 2021 C CA . GLU A 1 268 ? -11.352 47.323 22.437 1.00 35.34 268 GLU A CA 1
ATOM 2022 C C . GLU A 1 268 ? -10.291 46.535 23.228 1.00 35.34 268 GLU A C 1
ATOM 2024 O O . GLU A 1 268 ? -10.624 45.597 23.951 1.00 35.34 268 GLU A O 1
ATOM 2029 N N . GLY A 1 269 ? -9.014 46.901 23.068 1.00 31.50 269 GLY A N 1
ATOM 2030 C CA . GLY A 1 269 ? -7.873 46.255 23.736 1.00 31.50 269 GLY A CA 1
ATOM 2031 C C . GLY A 1 269 ? -7.014 45.425 22.780 1.00 31.50 269 GLY A C 1
ATOM 2032 O O . GLY A 1 269 ? -7.227 44.228 22.615 1.00 31.50 269 GLY A O 1
ATOM 2033 N N . GLY A 1 270 ? -6.047 46.073 22.126 1.00 34.69 270 GLY A N 1
ATOM 2034 C CA . GLY A 1 270 ? -5.111 45.408 21.217 1.00 34.69 270 GLY A CA 1
ATOM 2035 C C . GLY A 1 270 ? -3.820 44.964 21.903 1.00 34.69 270 GLY A C 1
ATOM 2036 O O . GLY A 1 270 ? -3.382 45.586 22.867 1.00 34.69 270 GLY A O 1
ATOM 2037 N N . TYR A 1 271 ? -3.172 43.952 21.327 1.00 30.56 271 TYR A N 1
ATOM 2038 C CA . TYR A 1 271 ? -1.748 43.676 21.509 1.00 30.56 271 TYR A CA 1
ATOM 2039 C C . TYR A 1 271 ? -1.125 43.379 20.145 1.00 30.56 271 TYR A C 1
ATOM 2041 O O . TYR A 1 271 ? -1.615 42.532 19.399 1.00 30.56 271 TYR A O 1
ATOM 2049 N N . GLN A 1 272 ? -0.058 44.106 19.816 1.00 41.19 272 GLN A N 1
ATOM 2050 C CA . GLN A 1 272 ? 0.875 43.713 18.766 1.00 41.19 272 GLN A CA 1
ATOM 2051 C C . GLN A 1 272 ? 1.879 42.750 19.395 1.00 41.19 272 GLN A C 1
ATOM 2053 O O . GLN A 1 272 ? 2.522 43.125 20.373 1.00 41.19 272 GLN A O 1
ATOM 2058 N N . GLU A 1 273 ? 2.081 41.571 18.816 1.00 32.56 273 GLU A N 1
ATOM 2059 C CA . GLU A 1 273 ? 3.332 40.843 19.020 1.00 32.56 273 GLU A CA 1
ATOM 2060 C C . GLU A 1 273 ? 3.714 40.090 17.745 1.00 32.56 273 GLU A C 1
ATOM 2062 O O . GLU A 1 273 ? 2.869 39.512 17.060 1.00 32.56 273 GLU A O 1
ATOM 2067 N N . ALA A 1 274 ? 4.987 40.195 17.372 1.00 43.31 274 ALA A N 1
ATOM 2068 C CA . ALA A 1 274 ? 5.477 39.764 16.074 1.00 43.31 274 ALA A CA 1
ATOM 2069 C C . ALA A 1 274 ? 5.769 38.260 16.054 1.00 43.31 274 ALA A C 1
ATOM 2071 O O . ALA A 1 274 ? 6.601 37.773 16.821 1.00 43.31 274 ALA A O 1
ATOM 2072 N N . THR A 1 275 ? 5.186 37.538 15.098 1.00 35.94 275 THR A N 1
ATOM 2073 C CA . THR A 1 275 ? 5.694 36.228 14.683 1.00 35.94 275 THR A CA 1
ATOM 2074 C C . THR A 1 275 ? 6.618 36.405 13.484 1.00 35.94 275 THR A C 1
ATOM 2076 O O . THR A 1 275 ? 6.263 37.013 12.478 1.00 35.94 275 THR A O 1
ATOM 2079 N N . LYS A 1 276 ? 7.848 35.909 13.629 1.00 40.03 276 LYS A N 1
ATOM 2080 C CA . LYS A 1 276 ? 8.895 35.989 12.608 1.00 40.03 276 LYS A CA 1
ATOM 2081 C C . LYS A 1 276 ? 8.523 35.118 11.413 1.00 40.03 276 LYS A C 1
ATOM 2083 O O . LYS A 1 276 ? 8.195 33.947 11.590 1.00 40.03 276 LYS A O 1
ATOM 2088 N N . GLU A 1 277 ? 8.657 35.671 10.214 1.00 38.25 277 GLU A N 1
ATOM 2089 C CA . GLU A 1 277 ? 8.794 34.870 9.003 1.00 38.25 277 GLU A CA 1
ATOM 2090 C C . GLU A 1 277 ? 10.156 34.167 9.055 1.00 38.25 277 GLU A C 1
ATOM 2092 O O . GLU A 1 277 ? 11.200 34.813 8.977 1.00 38.25 277 GLU A O 1
ATOM 2097 N N . ASP A 1 278 ? 10.144 32.847 9.225 1.00 45.41 278 ASP A N 1
ATOM 2098 C CA . ASP A 1 278 ? 11.326 32.003 9.080 1.00 45.41 278 ASP A CA 1
ATOM 2099 C C . ASP A 1 278 ? 10.959 30.724 8.322 1.00 45.41 278 ASP A C 1
ATOM 2101 O O . ASP A 1 278 ? 10.387 29.788 8.887 1.00 45.41 278 ASP A O 1
ATOM 2105 N N . GLN A 1 279 ? 11.237 30.737 7.015 1.00 39.25 279 GLN A N 1
ATOM 2106 C CA . GLN A 1 279 ? 11.833 29.623 6.269 1.00 39.25 279 GLN A CA 1
ATOM 2107 C C . GLN A 1 279 ? 12.029 30.020 4.801 1.00 39.25 279 GLN A C 1
ATOM 2109 O O . GLN A 1 279 ? 11.106 30.017 3.990 1.00 39.25 279 GLN A O 1
ATOM 2114 N N . GLY A 1 280 ? 13.278 30.337 4.466 1.00 37.97 280 GLY A N 1
ATOM 2115 C CA . GLY A 1 280 ? 13.734 30.661 3.113 1.00 37.97 280 GLY A CA 1
ATOM 2116 C C . GLY A 1 280 ? 15.189 30.246 2.913 1.00 37.97 280 GLY A C 1
ATOM 2117 O O . GLY A 1 280 ? 15.992 31.021 2.402 1.00 37.97 280 GLY A O 1
ATOM 2118 N N . GLN A 1 281 ? 15.554 29.054 3.397 1.00 41.66 281 GLN A N 1
ATOM 2119 C CA . GLN A 1 281 ? 16.931 28.559 3.387 1.00 41.66 281 GLN A CA 1
ATOM 2120 C C . GLN A 1 281 ? 17.333 28.086 1.973 1.00 41.66 281 GLN A C 1
ATOM 2122 O O . GLN A 1 281 ? 17.330 26.893 1.674 1.00 41.66 281 GLN A O 1
ATOM 2127 N N . ASP A 1 282 ? 17.666 29.035 1.093 1.00 38.62 282 ASP A N 1
ATOM 2128 C CA . ASP A 1 282 ? 18.254 28.764 -0.227 1.00 38.62 282 ASP A CA 1
ATOM 2129 C C . ASP A 1 282 ? 19.654 28.147 -0.042 1.00 38.62 282 ASP A C 1
ATOM 2131 O O . ASP A 1 282 ? 20.595 28.810 0.407 1.00 38.62 282 ASP A O 1
ATOM 2135 N N . VAL A 1 283 ? 19.792 26.850 -0.334 1.00 42.91 283 VAL A N 1
ATOM 2136 C CA . VAL A 1 283 ? 21.062 26.120 -0.209 1.00 42.91 283 VAL A CA 1
ATOM 2137 C C . VAL A 1 283 ? 21.964 26.492 -1.382 1.00 42.91 283 VAL A C 1
ATOM 2139 O O . VAL A 1 283 ? 21.928 25.867 -2.440 1.00 42.91 283 VAL A O 1
ATOM 2142 N N . ARG A 1 284 ? 22.804 27.514 -1.185 1.00 43.62 284 ARG A N 1
ATOM 2143 C CA . ARG A 1 284 ? 23.884 27.859 -2.117 1.00 43.62 284 ARG A CA 1
ATOM 2144 C C . ARG A 1 284 ? 25.225 27.288 -1.670 1.00 43.62 284 ARG A C 1
ATOM 2146 O O . ARG A 1 284 ? 25.764 27.669 -0.632 1.00 43.62 284 ARG A O 1
ATOM 2153 N N . ASP A 1 285 ? 25.783 26.427 -2.516 1.00 45.88 285 ASP A N 1
ATOM 2154 C CA . ASP A 1 285 ? 27.156 25.933 -2.423 1.00 45.88 285 ASP A CA 1
ATOM 2155 C C . ASP A 1 285 ? 28.197 27.072 -2.447 1.00 45.88 285 ASP A C 1
ATOM 2157 O O . ASP A 1 285 ? 28.150 27.932 -3.331 1.00 45.88 285 ASP A O 1
ATOM 2161 N N . PRO A 1 286 ? 29.213 27.056 -1.563 1.00 45.59 286 PRO A N 1
ATOM 2162 C CA . PRO A 1 286 ? 30.327 27.996 -1.617 1.00 45.59 286 PRO A CA 1
ATOM 2163 C C . PRO A 1 286 ? 31.557 27.378 -2.313 1.00 45.59 286 PRO A C 1
ATOM 2165 O O . PRO A 1 286 ? 32.519 26.982 -1.649 1.00 45.59 286 PRO A O 1
ATOM 2168 N N . ARG A 1 287 ? 31.575 27.312 -3.655 1.00 45.81 287 ARG A N 1
ATOM 2169 C CA . ARG A 1 287 ? 32.796 27.004 -4.440 1.00 45.81 287 ARG A CA 1
ATOM 2170 C C . ARG A 1 287 ? 32.873 27.781 -5.762 1.00 45.81 287 ARG A C 1
ATOM 2172 O O . ARG A 1 287 ? 32.139 27.487 -6.695 1.00 45.81 287 ARG A O 1
ATOM 2179 N N . GLY A 1 288 ? 33.857 28.681 -5.857 1.00 39.22 288 GLY A N 1
ATOM 2180 C CA . GLY A 1 288 ? 34.128 29.509 -7.045 1.00 39.22 288 GLY A CA 1
ATOM 2181 C C . GLY A 1 288 ? 33.211 30.744 -7.132 1.00 39.22 288 GLY A C 1
ATOM 2182 O O . GLY A 1 288 ? 32.053 30.673 -6.752 1.00 39.22 288 GLY A O 1
ATOM 2183 N N . SER A 1 289 ? 33.657 31.925 -7.563 1.00 40.75 289 SER A N 1
ATOM 2184 C CA . SER A 1 289 ? 34.960 32.296 -8.131 1.00 40.75 289 SER A CA 1
ATOM 2185 C C . SER A 1 289 ? 35.360 33.706 -7.695 1.00 40.75 289 SER A C 1
ATOM 2187 O O . SER A 1 289 ? 34.529 34.604 -7.596 1.00 40.75 289 SER A O 1
ATOM 2189 N N . ARG A 1 290 ? 36.658 33.913 -7.455 1.00 43.75 290 ARG A N 1
ATOM 2190 C CA . ARG A 1 290 ? 37.242 35.227 -7.152 1.00 43.75 290 ARG A CA 1
ATOM 2191 C C . ARG A 1 290 ? 37.516 35.970 -8.461 1.00 43.75 290 ARG A C 1
ATOM 2193 O O . ARG A 1 290 ? 38.660 36.010 -8.912 1.00 43.75 290 ARG A O 1
ATOM 2200 N N . GLU A 1 291 ? 36.479 36.525 -9.082 1.00 43.06 291 GLU A N 1
ATOM 2201 C CA . GLU A 1 291 ? 36.681 37.447 -10.203 1.00 43.06 291 GLU A CA 1
ATOM 2202 C C . GLU A 1 291 ? 37.270 38.771 -9.708 1.00 43.06 291 GLU A C 1
ATOM 2204 O O . GLU A 1 291 ? 36.874 39.331 -8.684 1.00 43.06 291 GLU A O 1
ATOM 2209 N N . GLN A 1 292 ? 38.299 39.224 -10.417 1.00 43.44 292 GLN A N 1
ATOM 2210 C CA . GLN A 1 292 ? 39.075 40.403 -10.070 1.00 43.44 292 GLN A CA 1
ATOM 2211 C C . GLN A 1 292 ? 38.432 41.620 -10.730 1.00 43.44 292 GLN A C 1
ATOM 2213 O O . GLN A 1 292 ? 38.370 41.700 -11.954 1.00 43.44 292 GLN A O 1
ATOM 2218 N N . VAL A 1 293 ? 37.995 42.591 -9.930 1.00 39.78 293 VAL A N 1
ATOM 2219 C CA . VAL A 1 293 ? 37.588 43.899 -10.453 1.00 39.78 293 VAL A CA 1
ATOM 2220 C C . VAL A 1 293 ? 38.852 44.698 -10.776 1.00 39.78 293 VAL A C 1
ATOM 2222 O O . VAL A 1 293 ? 39.467 45.288 -9.889 1.00 39.78 293 VAL A O 1
ATOM 2225 N N . SER A 1 294 ? 39.255 44.709 -12.047 1.00 44.31 294 SER A N 1
ATOM 2226 C CA . SER A 1 294 ? 40.264 45.650 -12.544 1.00 44.31 294 SER A CA 1
ATOM 2227 C C . SER A 1 294 ? 39.655 47.054 -12.671 1.00 44.31 294 SER A C 1
ATOM 2229 O O . SER A 1 294 ? 38.621 47.204 -13.326 1.00 44.31 294 SER A O 1
ATOM 2231 N N . PRO A 1 295 ? 40.269 48.102 -12.091 1.00 55.44 295 PRO A N 1
ATOM 2232 C CA . PRO A 1 295 ? 39.810 49.471 -12.281 1.00 55.44 295 PRO A CA 1
ATOM 2233 C C . PRO A 1 295 ? 40.204 49.983 -13.672 1.00 55.44 295 PRO A C 1
ATOM 2235 O O . PRO A 1 295 ? 41.349 49.840 -14.101 1.00 55.44 295 PRO A O 1
ATOM 2238 N N . CYS A 1 296 ? 39.259 50.617 -14.366 1.00 42.34 296 CYS A N 1
ATOM 2239 C CA . CYS A 1 296 ? 39.526 51.291 -15.634 1.00 42.34 296 CYS A CA 1
ATOM 2240 C C . CYS A 1 296 ? 40.392 52.540 -15.398 1.00 42.34 296 CYS A C 1
ATOM 2242 O O . CYS A 1 296 ? 40.006 53.424 -14.635 1.00 42.34 296 CYS A O 1
ATOM 2244 N N . LEU A 1 297 ? 41.534 52.626 -16.082 1.00 46.91 297 LEU A N 1
ATOM 2245 C CA . LEU A 1 297 ? 42.383 53.816 -16.159 1.00 46.91 297 LEU A CA 1
ATOM 2246 C C . LEU A 1 297 ? 42.883 53.997 -17.597 1.00 46.91 297 LEU A C 1
ATOM 2248 O O . LEU A 1 297 ? 43.134 53.004 -18.281 1.00 46.91 297 LEU A O 1
ATOM 2252 N N . HIS A 1 298 ? 43.123 55.261 -17.965 1.00 40.66 298 HIS A N 1
ATOM 2253 C CA . HIS A 1 298 ? 43.502 55.785 -19.290 1.00 40.66 298 HIS A CA 1
ATOM 2254 C C . HIS A 1 298 ? 42.350 55.876 -20.309 1.00 40.66 298 HIS A C 1
ATOM 2256 O O . HIS A 1 298 ? 41.522 54.977 -20.397 1.00 40.66 298 HIS A O 1
ATOM 2262 N N . SER A 1 299 ? 42.268 56.906 -21.155 1.00 40.53 299 SER A N 1
ATOM 2263 C CA . SER A 1 299 ? 42.872 58.255 -21.118 1.00 40.53 299 SER A CA 1
ATOM 2264 C C . SER A 1 299 ? 42.155 59.119 -22.158 1.00 40.53 299 SER A C 1
ATOM 2266 O O . SER A 1 299 ? 41.741 58.597 -23.191 1.00 40.53 299 SER A O 1
ATOM 2268 N N . HIS A 1 300 ? 42.081 60.428 -21.919 1.00 47.00 300 HIS A N 1
ATOM 2269 C CA . HIS A 1 300 ? 41.831 61.439 -22.946 1.00 47.00 300 HIS A CA 1
ATOM 2270 C C . HIS A 1 300 ? 42.669 62.684 -22.649 1.00 47.00 300 HIS A C 1
ATOM 2272 O O . HIS A 1 300 ? 42.949 62.900 -21.446 1.00 47.00 300 HIS A O 1
#

Foldseek 3Di:
DDDDDDDDDDPPPDDPDPDDPDAQLVVLVVVVVVVVVVLVVQCVPPNVVSSVVVVVVSVVVSVVSNDVRCPDPPVVVVVVVVVVVVVVVVVVVVVVVVVVVVVPPDPDDDDDDDDDDDDDDDPPVVPPPDDDPVVVVVVVVVVVVVVVVVVVVVVVVVVVVVVVVVVVVVVVVVVVVVVVVVVVVVVVVVVVVVVVVVVVVVVVVVVVVVVVVPDDPDPPDDDDDDDDDDDDDDDDDDDDDDDDDDDDDDDDDDDDDDDDDDDDDDDDDDDDDDDDDDDDPDDDDPDDDDDDDDDDDDDD

pLDDT: mean 70.08, std 25.63, range [30.56, 98.81]

Secondary structure (DSSP, 8-state):
-PPPPPP-------------S--HHHHHHHHHHHHHHHHHHHHHHH-HHHHHTTHHHHHHHHHHHHHHHH-S-HHHHHHHHHHHHHHHHHHHHHHHHHHHHHHHS-------------------SSSTT---HHHHHHHHHHHHHHHHHHHHHHHHHHHHHHHHHHHHHHHHHHHHHHHHHHHHHHHHHHHHHHHHHHHHHHHHHHHHHHHHHSPPP--------------------------------------PPP-PPP-----------PPP-----------------PPP----

InterPro domains:
  IPR034743 RH1 domain [PF09744] (28-98)
  IPR034743 RH1 domain [PS51776] (11-101)
  IPR051241 DZIP and RILPL [PTHR21502] (27-242)

Sequence (300 aa):
MEPRRVGPGAHCWGPRVATGSGTAAELVYHLAGALGTELKELARRFGPEAAAGLVPLVVQALELLEKAAVGPAPDSLQVSAQQAELELRRLREENERLCRELRSGPQGECGPAGGGEAQGLSPRAANENAPSSEERAMLRQLKEVTDRQRDELRAHNRDLRQRSQETEALQEQLQRLLLVNAELRHKLAAVQSQLRAARDRESESERRREATLEPAPEQAQGQAAAPGCEQRQEPETAAAGTGAPGTPEDRGAAHRPPGPRASARSHEGGYQEATKEDQGQDVRDPRGSREQVSPCLHSH